Protein AF-A0A1X0RMS8-F1 (afdb_monomer_lite)

Secondary structure (DSSP, 8-state):
--HHHHHHHHHHHHHTT-HHHHHHHHHHHHHT--TT--SHHHHHHHHHHHHHHHHHHHHHHHTT-HHHHTTSTT-TT--SHHHHHHHHHHHHHHHHTSGGGS-HHHHHHHHHHHHHTT-HHHHHHHHHHHHHH--HHHHHHHHHHTT-TT-HHHHHHHHHHHHIIIIIIHHTT-HHHHHHHHHH-HHHHHHHHHHT--

Sequence (198 aa):
MSTEELYNKALRSFLLKKHITAINNCNKAIATLSSNYQNANAETLRMNIWTLYLNILAILLKDSKFDSLIKLPGFEKVGSLQDACFCIWDKVKEGYGGIHSVDPGLVFTMISMDVNLQQYTCAKVVAEEWFYSLSDAILDHISQQIENDDDHISYAYNKIVELYIIRILSGLYDFETAESFLEYNSILTGAKLEVKRV

Radius of gyration: 18.13 Å; chains: 1; bounding box: 55×42×41 Å

Foldseek 3Di:
DALVVLQVQLVVCVVVVVLVSNLVSLVVSLVRLDPPPPDPVSVVSLLSSLLSNLVSCLVDLVVDPVVVVCVDPQNVPPDDPLSVLVSSLVVQQVSQVHLLRRFLVSLLSSLVSCLSSLVLVSSLVSLVRNVVSDDPVLLVVLLVCCVPCVDRSVVSNVSSLCCCQVRRCVSVVVVVVSVVCCVPSPSNVVVVVVVVPD

pLDDT: mean 85.75, std 13.89, range [33.94, 97.81]

Organism: Rhizopus microsporus (NCBI:txid58291)

Structure (mmCIF, N/CA/C/O backbone):
data_AF-A0A1X0RMS8-F1
#
_entry.id   AF-A0A1X0RMS8-F1
#
loop_
_atom_site.group_PDB
_atom_site.id
_atom_site.type_symbol
_atom_site.label_atom_id
_atom_site.label_alt_id
_atom_site.label_comp_id
_atom_site.label_asym_id
_atom_site.label_entity_id
_atom_site.label_seq_id
_atom_site.pdbx_PDB_ins_code
_atom_site.Cartn_x
_atom_site.Cartn_y
_atom_site.Cartn_z
_atom_site.occupancy
_atom_site.B_iso_or_equiv
_atom_site.auth_seq_id
_atom_site.auth_comp_id
_atom_site.auth_asym_id
_atom_site.auth_atom_id
_atom_site.pdbx_PDB_model_num
ATOM 1 N N . MET A 1 1 ? -16.890 21.323 4.560 1.00 66.56 1 MET A N 1
ATOM 2 C CA . MET A 1 1 ? -15.599 21.084 5.235 1.00 66.56 1 MET A CA 1
ATOM 3 C C . MET A 1 1 ? -14.651 20.610 4.158 1.00 66.56 1 MET A C 1
ATOM 5 O O . MET A 1 1 ? -15.035 19.700 3.430 1.00 66.56 1 MET A O 1
ATOM 9 N N . SER A 1 2 ? -13.526 21.290 3.972 1.00 87.44 2 SER A N 1
ATOM 10 C CA . SER A 1 2 ? -12.591 20.981 2.886 1.00 87.44 2 SER A CA 1
ATOM 11 C C . SER A 1 2 ? -11.809 19.693 3.170 1.00 87.44 2 SER A C 1
ATOM 13 O O . SER A 1 2 ? -11.693 19.259 4.321 1.00 87.44 2 SER A O 1
ATOM 15 N N . THR A 1 3 ? -11.255 19.082 2.122 1.00 88.19 3 THR A N 1
ATOM 16 C CA . THR A 1 3 ? -10.380 17.903 2.227 1.00 88.19 3 THR A CA 1
ATOM 17 C C . THR A 1 3 ? -9.183 18.171 3.147 1.00 88.19 3 THR A C 1
ATOM 19 O O . THR A 1 3 ? -8.835 17.341 3.984 1.00 88.19 3 THR A O 1
ATOM 22 N N . GLU A 1 4 ? -8.605 19.370 3.062 1.00 90.56 4 GLU A N 1
ATOM 23 C CA . GLU A 1 4 ? -7.476 19.802 3.890 1.00 90.56 4 GLU A CA 1
ATOM 24 C C . GLU A 1 4 ? -7.861 19.983 5.369 1.00 90.56 4 GLU A C 1
ATOM 26 O O . GLU A 1 4 ? -7.139 19.548 6.266 1.00 90.56 4 GLU A O 1
ATOM 31 N N . GLU A 1 5 ? -9.038 20.550 5.659 1.00 92.44 5 GLU A N 1
ATOM 32 C CA . GLU A 1 5 ? -9.557 20.643 7.031 1.00 92.44 5 GLU A CA 1
ATOM 33 C C . GLU A 1 5 ? -9.760 19.256 7.656 1.00 92.44 5 GLU A C 1
ATOM 35 O O . GLU A 1 5 ? -9.480 19.051 8.842 1.00 92.44 5 GLU A O 1
ATOM 40 N N . LEU A 1 6 ? -10.258 18.298 6.868 1.00 93.38 6 LEU A N 1
ATOM 41 C CA . LEU A 1 6 ? -10.451 16.914 7.297 1.00 93.38 6 LEU A CA 1
ATOM 42 C C . LEU A 1 6 ? -9.114 16.216 7.563 1.00 93.38 6 LEU A C 1
ATOM 44 O O . LEU A 1 6 ? -8.969 15.581 8.611 1.00 93.38 6 LEU A O 1
ATOM 48 N N . TYR A 1 7 ? -8.132 16.394 6.677 1.00 95.06 7 TYR A N 1
ATOM 49 C CA . TYR A 1 7 ? -6.770 15.896 6.863 1.00 95.06 7 TYR A CA 1
ATOM 50 C C . TYR A 1 7 ? -6.129 16.455 8.141 1.00 95.06 7 TYR A C 1
ATOM 52 O O . TYR A 1 7 ? -5.689 15.691 8.999 1.00 95.06 7 TYR A O 1
ATOM 60 N N . ASN A 1 8 ? -6.173 17.772 8.350 1.00 95.25 8 ASN A N 1
ATOM 61 C CA . ASN A 1 8 ? -5.606 18.405 9.544 1.00 95.25 8 ASN A CA 1
ATOM 62 C C . ASN A 1 8 ? -6.281 17.920 10.841 1.00 95.25 8 ASN A C 1
ATOM 64 O O . ASN A 1 8 ? -5.620 17.702 11.863 1.00 95.25 8 ASN A O 1
ATOM 68 N N . LYS A 1 9 ? -7.600 17.678 10.814 1.00 95.38 9 LYS A N 1
ATOM 69 C CA . LYS A 1 9 ? -8.323 17.054 11.937 1.00 95.38 9 LYS A CA 1
ATOM 70 C C . LYS A 1 9 ? -7.901 15.606 12.169 1.00 95.38 9 LYS A C 1
ATOM 72 O O . LYS A 1 9 ? -7.797 15.192 13.331 1.00 95.38 9 LYS A O 1
ATOM 77 N N . ALA A 1 10 ? -7.677 14.837 11.105 1.00 95.50 10 ALA A N 1
ATOM 78 C CA . ALA A 1 10 ? -7.179 13.471 11.194 1.00 95.50 10 ALA A CA 1
ATOM 79 C C . ALA A 1 10 ? -5.781 13.439 11.820 1.00 95.50 10 ALA A C 1
ATOM 81 O O . ALA A 1 10 ? -5.591 12.757 12.826 1.00 95.50 10 ALA A O 1
ATOM 82 N N . LEU A 1 11 ? -4.860 14.261 11.312 1.00 96.19 11 LEU A N 1
ATOM 83 C CA . LEU A 1 11 ? -3.490 14.380 11.806 1.00 96.19 11 LEU A CA 1
ATOM 84 C C . LEU A 1 11 ? -3.454 14.786 13.282 1.00 96.19 11 LEU A C 1
ATOM 86 O O . LEU A 1 11 ? -2.817 14.126 14.100 1.00 96.19 11 LEU A O 1
ATOM 90 N N . ARG A 1 12 ? -4.214 15.816 13.672 1.00 96.81 12 ARG A N 1
ATOM 91 C CA . ARG A 1 12 ? -4.310 16.221 15.082 1.00 96.81 12 ARG A CA 1
ATOM 92 C C . ARG A 1 12 ? -4.852 15.098 15.967 1.00 96.81 12 ARG A C 1
ATOM 94 O O . ARG A 1 12 ? -4.362 14.897 17.074 1.00 96.81 12 ARG A O 1
ATOM 101 N N . SER A 1 13 ? -5.867 14.371 15.502 1.00 95.31 13 SER A N 1
ATOM 102 C CA . SER A 1 13 ? -6.432 13.242 16.252 1.00 95.31 13 SER A CA 1
ATOM 103 C C . SER A 1 13 ? -5.424 12.101 16.392 1.00 95.31 13 SER A C 1
ATOM 105 O O . SER A 1 13 ? -5.335 11.501 17.462 1.00 95.31 13 SER A O 1
ATOM 107 N N . PHE A 1 14 ? -4.642 11.842 15.343 1.00 94.81 14 PHE A N 1
ATOM 108 C CA . PHE A 1 14 ? -3.575 10.849 15.333 1.00 94.81 14 PHE A CA 1
ATOM 109 C C . PHE A 1 14 ? -2.480 11.177 16.352 1.00 94.81 14 PHE A C 1
ATOM 111 O O . PHE A 1 14 ? -2.172 10.343 17.200 1.00 94.81 14 PHE A O 1
ATOM 118 N N . LEU A 1 15 ? -1.980 12.418 16.352 1.00 94.81 15 LEU A N 1
ATOM 119 C CA . LEU A 1 15 ? -0.972 12.891 17.311 1.00 94.81 15 LEU A CA 1
ATOM 120 C C . LEU A 1 15 ? -1.459 12.818 18.769 1.00 94.81 15 LEU A C 1
ATOM 122 O O . LEU A 1 15 ? -0.673 12.594 19.685 1.00 94.81 15 LEU A O 1
ATOM 126 N N . LEU A 1 16 ? -2.770 12.951 18.990 1.00 95.31 16 LEU A N 1
ATOM 127 C CA . LEU A 1 16 ? -3.411 12.789 20.299 1.00 95.31 16 LEU A CA 1
ATOM 128 C C . LEU A 1 16 ? -3.754 11.326 20.645 1.00 95.31 16 LEU A C 1
ATOM 130 O O . LEU A 1 16 ? -4.497 11.096 21.599 1.00 95.31 16 LEU A O 1
ATOM 134 N N . LYS A 1 17 ? -3.266 10.343 19.873 1.00 90.88 17 LYS A N 1
ATOM 135 C CA . LYS A 1 17 ? -3.543 8.900 20.030 1.00 90.88 17 LYS A CA 1
ATOM 136 C C . LYS A 1 17 ? -5.032 8.527 19.957 1.00 90.88 17 LYS A C 1
ATOM 138 O O . LYS A 1 17 ? -5.461 7.479 20.434 1.00 90.88 17 LYS A O 1
ATOM 143 N N . LYS A 1 18 ? -5.858 9.372 19.331 1.00 90.81 18 LYS A N 1
ATOM 144 C CA . LYS A 1 18 ? -7.289 9.119 19.095 1.00 90.81 18 LYS A CA 1
ATOM 145 C C . LYS A 1 18 ? -7.478 8.418 17.748 1.00 90.81 18 LYS A C 1
ATOM 147 O O . LYS A 1 18 ? -8.092 8.972 16.837 1.00 90.81 18 LYS A O 1
ATOM 152 N N . HIS A 1 19 ? -6.937 7.206 17.617 1.00 90.12 19 HIS A N 1
ATOM 153 C CA . HIS A 1 19 ? -6.810 6.488 16.338 1.00 90.12 19 HIS A CA 1
ATOM 154 C C . HIS A 1 19 ? -8.151 6.243 15.621 1.00 90.12 19 HIS A C 1
ATOM 156 O O . HIS A 1 19 ? -8.249 6.485 14.421 1.00 90.12 19 HIS A O 1
ATOM 162 N N . ILE A 1 20 ? -9.222 5.893 16.347 1.00 88.44 20 ILE A N 1
ATOM 163 C CA . ILE A 1 20 ? -10.568 5.725 15.760 1.00 88.44 20 ILE A CA 1
ATOM 164 C C . ILE A 1 20 ? -11.133 7.054 15.225 1.00 88.44 20 ILE A C 1
ATOM 166 O O . ILE A 1 20 ? -11.756 7.110 14.166 1.00 88.44 20 ILE A O 1
ATOM 170 N N . THR A 1 21 ? -10.905 8.169 15.922 1.00 90.56 21 THR A N 1
ATOM 171 C CA . THR A 1 21 ? -11.302 9.493 15.416 1.00 90.56 21 THR A CA 1
ATOM 172 C C . THR A 1 21 ? -10.465 9.886 14.199 1.00 90.56 21 THR A C 1
ATOM 174 O O . THR A 1 21 ? -10.996 10.450 13.242 1.00 90.56 21 THR A O 1
ATOM 177 N N . ALA A 1 22 ? -9.167 9.577 14.222 1.00 93.25 22 ALA A N 1
ATOM 178 C CA . ALA A 1 22 ? -8.241 9.879 13.140 1.00 93.25 22 ALA A CA 1
ATOM 179 C C . ALA A 1 22 ? -8.611 9.138 11.848 1.00 93.25 22 ALA A C 1
ATOM 181 O O . ALA A 1 22 ? -8.748 9.783 10.808 1.00 93.25 22 ALA A O 1
ATOM 182 N N . ILE A 1 23 ? -8.873 7.826 11.920 1.00 91.25 23 ILE A N 1
ATOM 183 C CA . ILE A 1 23 ? -9.239 7.023 10.744 1.00 91.25 23 ILE A CA 1
ATOM 184 C C . ILE A 1 23 ? -10.581 7.464 10.148 1.00 91.25 23 ILE A C 1
ATOM 186 O O . ILE A 1 23 ? -10.715 7.575 8.934 1.00 91.25 23 ILE A O 1
ATOM 190 N N . ASN A 1 24 ? -11.556 7.828 10.987 1.00 90.94 24 ASN A N 1
ATOM 191 C CA . ASN A 1 24 ? -12.843 8.344 10.518 1.00 90.94 24 ASN A CA 1
ATOM 192 C C . ASN A 1 24 ? -12.705 9.684 9.781 1.00 90.94 24 ASN A C 1
ATOM 194 O O . ASN A 1 24 ? -13.411 9.922 8.803 1.00 90.94 24 ASN A O 1
ATOM 198 N N . ASN A 1 25 ? -11.804 10.563 10.227 1.00 93.50 25 ASN A N 1
ATOM 199 C CA . ASN A 1 25 ? -11.513 11.803 9.508 1.00 93.50 25 ASN A CA 1
ATOM 200 C C . ASN A 1 25 ? -10.725 11.542 8.213 1.00 93.50 25 ASN A C 1
ATOM 202 O O . ASN A 1 25 ? -11.010 12.209 7.224 1.00 93.50 25 ASN A O 1
ATOM 206 N N . CYS A 1 26 ? -9.827 10.546 8.183 1.00 93.75 26 CYS A N 1
ATOM 207 C CA . CYS A 1 26 ? -9.168 10.108 6.945 1.00 93.75 26 CYS A CA 1
ATOM 208 C C . CYS A 1 26 ? -10.190 9.590 5.930 1.00 93.75 26 CYS A C 1
ATOM 210 O O . CYS A 1 26 ? -10.218 10.076 4.811 1.00 93.75 26 CYS A O 1
ATOM 212 N N . ASN A 1 27 ? -11.094 8.689 6.327 1.00 91.56 27 ASN A N 1
ATOM 213 C CA . ASN A 1 27 ? -12.149 8.173 5.446 1.00 91.56 27 ASN A CA 1
ATOM 214 C C . ASN A 1 27 ? -13.026 9.294 4.868 1.00 91.56 27 ASN A C 1
ATOM 216 O O . ASN A 1 27 ? -13.371 9.265 3.690 1.00 91.56 27 ASN A O 1
ATOM 220 N N . LYS A 1 28 ? -13.357 10.310 5.676 1.00 92.00 28 LYS A N 1
ATOM 221 C CA . LYS A 1 28 ? -14.072 11.500 5.192 1.00 92.00 28 LYS A CA 1
ATOM 222 C C . LYS A 1 28 ? -13.232 12.303 4.201 1.00 92.00 28 LYS A C 1
ATOM 224 O O . LYS A 1 28 ? -13.773 12.719 3.186 1.00 92.00 28 LYS A O 1
ATOM 229 N N . ALA A 1 29 ? -11.945 12.512 4.488 1.00 91.88 29 ALA A N 1
ATOM 230 C CA . ALA A 1 29 ? -11.030 13.214 3.590 1.00 91.88 29 ALA A CA 1
ATOM 231 C C . ALA A 1 29 ? -10.907 12.481 2.245 1.00 91.88 29 ALA A C 1
ATOM 233 O O . ALA A 1 29 ? -11.037 13.112 1.200 1.00 91.88 29 ALA A O 1
ATOM 234 N N . ILE A 1 30 ? -10.759 11.151 2.282 1.00 91.44 30 ILE A N 1
ATOM 235 C CA . ILE A 1 30 ? -10.708 10.279 1.104 1.00 91.44 30 ILE A CA 1
ATOM 236 C C . ILE A 1 30 ? -11.999 10.398 0.291 1.00 91.44 30 ILE A C 1
ATOM 238 O O . ILE A 1 30 ? -11.940 10.603 -0.913 1.00 91.44 30 ILE A O 1
ATOM 242 N N . ALA A 1 31 ? -13.168 10.348 0.935 1.00 89.06 31 ALA A N 1
ATOM 243 C CA . ALA A 1 31 ? -14.452 10.488 0.244 1.00 89.06 31 ALA A CA 1
ATOM 244 C C . ALA A 1 31 ? -14.651 11.872 -0.404 1.00 89.06 31 ALA A C 1
ATOM 246 O O . ALA A 1 31 ? -15.406 12.001 -1.363 1.00 89.06 31 ALA A O 1
ATOM 247 N N . THR A 1 32 ? -13.992 12.912 0.116 1.00 88.38 32 THR A N 1
ATOM 248 C CA . THR A 1 32 ? -13.994 14.259 -0.477 1.00 88.38 32 THR A CA 1
ATOM 249 C C . THR A 1 32 ? -12.913 14.466 -1.533 1.00 88.38 32 THR A C 1
ATOM 251 O O . THR A 1 32 ? -12.845 15.554 -2.108 1.00 88.38 32 THR A O 1
ATOM 254 N N . LEU A 1 33 ? -12.059 13.469 -1.795 1.00 85.62 33 LEU A N 1
ATOM 255 C CA . LEU A 1 33 ? -11.080 13.585 -2.862 1.00 85.62 33 LEU A CA 1
ATOM 256 C C . LEU A 1 33 ? -11.814 13.610 -4.213 1.00 85.62 33 LEU A C 1
ATOM 258 O O . LEU A 1 33 ? -12.437 12.630 -4.607 1.00 85.62 33 LEU A O 1
ATOM 262 N N . SER A 1 34 ? -11.766 14.734 -4.931 1.00 66.00 34 SER A N 1
ATOM 263 C CA . SER A 1 34 ? -12.306 14.810 -6.290 1.00 66.00 34 SER A CA 1
ATOM 264 C C . SER A 1 34 ? -11.436 14.028 -7.276 1.00 66.00 34 SER A C 1
ATOM 266 O O . SER A 1 34 ? -10.215 14.104 -7.209 1.00 66.00 34 SER A O 1
ATOM 268 N N . SER A 1 35 ? -12.039 13.389 -8.275 1.00 57.62 35 SER A N 1
ATOM 269 C CA . SER A 1 35 ? -11.325 12.717 -9.373 1.00 57.62 35 SER A CA 1
ATOM 270 C C . SER A 1 35 ? -10.501 13.658 -10.277 1.00 57.62 35 SER A C 1
ATOM 272 O O . SER A 1 35 ? -9.752 13.183 -11.120 1.00 57.62 35 SER A O 1
ATOM 274 N N . ASN A 1 36 ? -10.611 14.983 -10.101 1.00 51.69 36 ASN A N 1
ATOM 275 C CA . ASN A 1 36 ? -9.981 16.014 -10.938 1.00 51.69 36 ASN A CA 1
ATOM 276 C C . ASN A 1 36 ? -8.794 16.725 -10.255 1.00 51.69 36 ASN A C 1
ATOM 278 O O . ASN A 1 36 ? -8.601 17.931 -10.430 1.00 51.69 36 ASN A O 1
ATOM 282 N N . TYR A 1 37 ? -7.985 16.018 -9.466 1.00 58.09 37 TYR A N 1
ATOM 283 C CA . TYR A 1 37 ? -6.777 16.606 -8.877 1.00 58.09 37 TYR A CA 1
ATOM 284 C C . TYR A 1 37 ? -5.608 16.617 -9.862 1.00 58.09 37 TYR A C 1
ATOM 286 O O . TYR A 1 37 ? -4.681 15.830 -9.776 1.00 58.09 37 TYR A O 1
ATOM 294 N N . GLN A 1 38 ? -5.638 17.560 -10.801 1.00 58.16 38 GLN A N 1
ATOM 295 C CA . GLN A 1 38 ? -4.527 17.792 -11.732 1.00 58.16 38 GLN A CA 1
ATOM 296 C C . GLN A 1 38 ? -3.450 18.744 -11.178 1.00 58.16 38 GLN A C 1
ATOM 298 O O . GLN A 1 38 ? -2.556 19.150 -11.914 1.00 58.16 38 GLN A O 1
ATOM 303 N N . ASN A 1 39 ? -3.528 19.146 -9.902 1.00 73.81 39 ASN A N 1
ATOM 304 C CA . ASN A 1 39 ? -2.533 20.034 -9.296 1.00 73.81 39 ASN A CA 1
ATOM 305 C C . ASN A 1 39 ? -1.600 19.255 -8.352 1.00 73.81 39 ASN A C 1
ATOM 307 O O . ASN A 1 39 ? -2.050 18.389 -7.602 1.00 73.81 39 ASN A O 1
ATOM 311 N N . ALA A 1 40 ? -0.305 19.589 -8.377 1.00 77.69 40 ALA A N 1
ATOM 312 C CA . ALA A 1 40 ? 0.724 18.899 -7.595 1.00 77.69 40 ALA A CA 1
ATOM 313 C C . ALA A 1 40 ? 0.435 18.911 -6.082 1.00 77.69 40 ALA A C 1
ATOM 315 O O . ALA A 1 40 ? 0.579 17.891 -5.415 1.00 77.69 40 ALA A O 1
ATOM 316 N N . ASN A 1 41 ? -0.059 20.033 -5.549 1.00 81.56 41 ASN A N 1
ATOM 317 C CA . ASN A 1 41 ? -0.383 20.167 -4.125 1.00 81.56 41 ASN A CA 1
ATOM 318 C C . ASN A 1 41 ? -1.487 19.198 -3.682 1.00 81.56 41 ASN A C 1
ATOM 320 O O . ASN A 1 41 ? -1.499 18.735 -2.543 1.00 81.56 41 ASN A O 1
ATOM 324 N N . ALA A 1 42 ? -2.428 18.894 -4.567 1.00 82.44 42 ALA A N 1
ATOM 325 C CA . ALA A 1 42 ? -3.541 18.018 -4.285 1.00 82.44 42 ALA A CA 1
ATOM 326 C C . ALA A 1 42 ? -3.153 16.546 -4.374 1.00 82.44 42 ALA A C 1
ATOM 328 O O . ALA A 1 42 ? -3.641 15.761 -3.565 1.00 82.44 42 ALA A O 1
ATOM 329 N N . GLU A 1 43 ? -2.245 16.187 -5.281 1.00 84.81 43 GLU A N 1
ATOM 330 C CA . GLU A 1 43 ? -1.625 14.860 -5.280 1.00 84.81 43 GLU A CA 1
ATOM 331 C C . GLU A 1 43 ? -0.773 14.653 -4.020 1.00 84.81 43 GLU A C 1
ATOM 333 O O . GLU A 1 43 ? -0.916 13.637 -3.342 1.00 84.81 43 GLU A O 1
ATOM 338 N N . THR A 1 44 ? -0.004 15.661 -3.589 1.00 88.44 44 THR A N 1
ATOM 339 C CA . THR A 1 44 ? 0.693 15.615 -2.291 1.00 88.44 44 THR A CA 1
ATOM 340 C C . THR A 1 44 ? -0.286 15.451 -1.124 1.00 88.44 44 THR A C 1
ATOM 342 O O . THR A 1 44 ? -0.059 14.640 -0.226 1.00 88.44 44 THR A O 1
ATOM 345 N N . LEU A 1 45 ? -1.402 16.188 -1.118 1.00 90.69 45 LEU A N 1
ATOM 346 C CA . LEU A 1 45 ? -2.425 16.060 -0.078 1.00 90.69 45 LEU A CA 1
ATOM 347 C C . LEU A 1 45 ? -3.080 14.671 -0.088 1.00 90.69 45 LEU A C 1
ATOM 349 O O . LEU A 1 45 ? -3.264 14.079 0.975 1.00 90.69 45 LEU A O 1
ATOM 353 N N . ARG A 1 46 ? -3.407 14.138 -1.268 1.00 91.12 46 ARG A N 1
ATOM 354 C CA . ARG A 1 46 ? -3.944 12.786 -1.450 1.00 91.12 46 ARG A CA 1
ATOM 355 C C . ARG A 1 46 ? -2.985 11.739 -0.894 1.00 91.12 46 ARG A C 1
ATOM 357 O O . ARG A 1 46 ? -3.413 10.924 -0.077 1.00 91.12 46 ARG A O 1
ATOM 364 N N . MET A 1 47 ? -1.708 11.810 -1.268 1.00 91.75 47 MET A N 1
ATOM 365 C CA . MET A 1 47 ? -0.664 10.919 -0.763 1.00 91.75 47 MET A CA 1
ATOM 366 C C . MET A 1 47 ? -0.574 11.000 0.764 1.00 91.75 47 MET A C 1
ATOM 368 O O . MET A 1 47 ? -0.649 9.979 1.439 1.00 91.75 47 MET A O 1
ATOM 372 N N . ASN A 1 48 ? -0.530 12.207 1.334 1.00 93.88 48 ASN A N 1
ATOM 373 C CA . ASN A 1 48 ? -0.476 12.400 2.785 1.00 93.88 48 ASN A CA 1
ATOM 374 C C . ASN A 1 48 ? -1.689 11.804 3.518 1.00 93.88 48 ASN A C 1
ATOM 376 O O . ASN A 1 48 ? -1.537 11.216 4.591 1.00 93.88 48 ASN A O 1
ATOM 380 N N . ILE A 1 49 ? -2.894 11.936 2.952 1.00 95.06 49 ILE A N 1
ATOM 381 C CA . ILE A 1 49 ? -4.117 11.348 3.514 1.00 95.06 49 ILE A CA 1
ATOM 382 C C . ILE A 1 49 ? -4.029 9.820 3.514 1.00 95.06 49 ILE A C 1
ATOM 384 O O . ILE A 1 49 ? -4.316 9.201 4.540 1.00 95.06 49 ILE A O 1
ATOM 388 N N . TRP A 1 50 ? -3.625 9.216 2.395 1.00 95.31 50 TRP A N 1
ATOM 389 C CA . TRP A 1 50 ? -3.511 7.763 2.273 1.00 95.31 50 TRP A CA 1
ATOM 390 C C . TRP A 1 50 ? -2.389 7.186 3.138 1.00 95.31 50 TRP A C 1
ATOM 392 O O . TRP A 1 50 ? -2.609 6.205 3.846 1.00 95.31 50 TRP A O 1
ATOM 402 N N . THR A 1 51 ? -1.227 7.833 3.187 1.00 95.62 51 THR A N 1
ATOM 403 C CA . THR A 1 51 ? -0.123 7.435 4.068 1.00 95.62 51 THR A CA 1
ATOM 404 C C . THR A 1 51 ? -0.532 7.510 5.539 1.00 95.62 51 THR A C 1
ATOM 406 O O . THR A 1 51 ? -0.273 6.584 6.310 1.00 95.62 51 THR A O 1
ATOM 409 N N . LEU A 1 52 ? -1.229 8.575 5.955 1.00 95.94 52 LEU A N 1
ATOM 410 C CA . LEU A 1 52 ? -1.757 8.677 7.317 1.00 95.94 52 LEU A CA 1
ATOM 411 C C . LEU A 1 52 ? -2.795 7.581 7.603 1.00 95.94 52 LEU A C 1
ATOM 413 O O . LEU A 1 52 ? -2.766 6.981 8.678 1.00 95.94 52 LEU A O 1
ATOM 417 N N . TYR A 1 53 ? -3.686 7.303 6.649 1.00 95.06 53 TYR A N 1
ATOM 418 C CA . TYR A 1 53 ? -4.682 6.237 6.740 1.00 95.06 53 TYR A CA 1
ATOM 419 C C . TYR A 1 53 ? -4.026 4.867 6.980 1.00 95.06 53 TYR A C 1
ATOM 421 O O . TYR A 1 53 ? -4.374 4.198 7.956 1.00 95.06 53 TYR A O 1
ATOM 429 N N . LEU A 1 54 ? -3.028 4.495 6.169 1.00 95.38 54 LEU A N 1
ATOM 430 C CA . LEU A 1 54 ? -2.287 3.237 6.314 1.00 95.38 54 LEU A CA 1
ATOM 431 C C . LEU A 1 54 ? -1.534 3.162 7.646 1.00 95.38 54 LEU A C 1
ATOM 433 O O . LEU A 1 54 ? -1.624 2.158 8.345 1.00 95.38 54 LEU A O 1
ATOM 437 N N . ASN A 1 55 ? -0.867 4.239 8.065 1.00 94.06 55 ASN A N 1
ATOM 438 C CA . ASN A 1 55 ? -0.158 4.271 9.348 1.00 94.06 55 ASN A CA 1
ATOM 439 C C . ASN A 1 55 ? -1.099 4.094 10.550 1.00 94.06 55 ASN A C 1
ATOM 441 O O . ASN A 1 55 ? -0.764 3.398 11.511 1.00 94.06 55 ASN A O 1
ATOM 445 N N . ILE A 1 56 ? -2.291 4.701 10.512 1.00 92.50 56 ILE A N 1
ATOM 446 C CA . ILE A 1 56 ? -3.298 4.511 11.564 1.00 92.50 56 ILE A CA 1
ATOM 447 C C . ILE A 1 56 ? -3.779 3.058 11.586 1.00 92.50 56 ILE A C 1
ATOM 449 O O . ILE A 1 56 ? -3.912 2.487 12.669 1.00 92.50 56 ILE A O 1
ATOM 453 N N . LEU A 1 57 ? -4.031 2.460 10.419 1.00 91.12 57 LEU A N 1
ATOM 454 C CA . LEU A 1 57 ? -4.445 1.062 10.326 1.00 91.12 57 LEU A CA 1
ATOM 455 C C . LEU A 1 57 ? -3.360 0.108 10.810 1.00 91.12 57 LEU A C 1
ATOM 457 O O . LEU A 1 57 ? -3.677 -0.780 11.591 1.00 91.12 57 LEU A O 1
ATOM 461 N N . ALA A 1 58 ? -2.096 0.336 10.448 1.00 91.62 58 ALA A N 1
ATOM 462 C CA . ALA A 1 58 ? -0.962 -0.442 10.936 1.00 91.62 58 ALA A CA 1
ATOM 463 C C . ALA A 1 58 ? -0.946 -0.513 12.472 1.00 91.62 58 ALA A C 1
ATOM 465 O O . ALA A 1 58 ? -0.764 -1.584 13.046 1.00 91.62 58 ALA A O 1
ATOM 466 N N . ILE A 1 59 ? -1.199 0.617 13.143 1.00 90.56 59 ILE A N 1
ATOM 467 C CA . ILE A 1 59 ? -1.284 0.689 14.609 1.00 90.56 59 ILE A CA 1
ATOM 468 C C . ILE A 1 59 ? -2.529 -0.039 15.130 1.00 90.56 59 ILE A C 1
ATOM 470 O O . ILE A 1 59 ? -2.425 -0.882 16.018 1.00 90.56 59 ILE A O 1
ATOM 474 N N . LEU A 1 60 ? -3.707 0.254 14.571 1.00 88.00 60 LEU A N 1
ATOM 475 C CA . LEU A 1 60 ? -4.974 -0.336 15.021 1.00 88.00 60 LEU A CA 1
ATOM 476 C C . LEU A 1 60 ? -5.010 -1.863 14.863 1.00 88.00 60 LEU A C 1
ATOM 478 O O . LEU A 1 60 ? -5.565 -2.556 15.718 1.00 88.00 60 LEU A O 1
ATOM 482 N N . LEU A 1 61 ? -4.435 -2.372 13.774 1.00 88.06 61 LEU A N 1
ATOM 483 C CA . LEU A 1 61 ? -4.366 -3.796 13.465 1.00 88.06 61 LEU A CA 1
ATOM 484 C C . LEU A 1 61 ? -3.336 -4.510 14.348 1.00 88.06 61 LEU A C 1
ATOM 486 O O . LEU A 1 61 ? -3.600 -5.622 14.799 1.00 88.06 61 LEU A O 1
ATOM 490 N N . LYS A 1 62 ? -2.205 -3.860 14.653 1.00 85.88 62 LYS A N 1
ATOM 491 C CA . LYS A 1 62 ? -1.139 -4.431 15.486 1.00 85.88 62 LYS A CA 1
ATOM 492 C C . LYS A 1 62 ? -1.498 -4.506 16.971 1.00 85.88 62 LYS A C 1
ATOM 494 O O . LYS A 1 62 ? -1.209 -5.511 17.610 1.00 85.88 62 LYS A O 1
ATOM 499 N N . ASP A 1 63 ? -2.148 -3.477 17.515 1.00 77.06 63 ASP A N 1
ATOM 500 C CA . ASP A 1 63 ? -2.451 -3.385 18.954 1.00 77.06 63 ASP A CA 1
ATOM 501 C C . ASP A 1 63 ? -3.688 -4.206 19.380 1.00 77.06 63 ASP A C 1
ATOM 503 O O . ASP A 1 63 ? -4.040 -4.255 20.558 1.00 77.06 63 ASP A O 1
ATOM 507 N N . SER A 1 64 ? -4.333 -4.914 18.447 1.00 56.91 64 SER A N 1
ATOM 508 C CA . SER A 1 64 ? -5.436 -5.857 18.682 1.00 56.91 64 SER A CA 1
ATOM 509 C C . SER A 1 64 ? -6.656 -5.277 19.421 1.00 56.91 64 SER A C 1
ATOM 511 O O . SER A 1 64 ? -6.906 -5.492 20.605 1.00 56.91 64 SER A O 1
ATOM 513 N N . LYS A 1 65 ? -7.522 -4.634 18.634 1.00 59.72 65 LYS A N 1
ATOM 514 C CA . LYS A 1 65 ? -8.982 -4.799 18.728 1.00 59.72 65 LYS A CA 1
ATOM 515 C C . LYS A 1 65 ? -9.522 -4.983 17.314 1.00 59.72 65 LYS A C 1
ATOM 517 O O . LYS A 1 65 ? -10.184 -4.085 16.793 1.00 59.72 65 LYS A O 1
ATOM 522 N N . PHE A 1 66 ? -9.224 -6.118 16.684 1.00 64.00 66 PHE A N 1
ATOM 523 C CA . PHE A 1 66 ? -9.798 -6.469 15.379 1.00 64.00 66 PHE A CA 1
ATOM 524 C C . PHE A 1 66 ? -11.334 -6.310 15.395 1.00 64.00 66 PHE A C 1
ATOM 526 O O . PHE A 1 66 ? -11.900 -5.677 14.512 1.00 64.00 66 PHE A O 1
ATOM 533 N N . ASP A 1 67 ? -11.987 -6.657 16.509 1.00 63.41 67 ASP A N 1
ATOM 534 C CA . ASP A 1 67 ? -13.422 -6.417 16.752 1.00 63.41 67 ASP A CA 1
ATOM 535 C C . ASP A 1 67 ? -13.871 -4.947 16.646 1.00 63.41 67 ASP A C 1
ATOM 537 O O . ASP A 1 67 ? -15.039 -4.652 16.384 1.00 63.41 67 ASP A O 1
ATOM 541 N N . SER A 1 68 ? -12.969 -3.993 16.891 1.00 63.88 68 SER A N 1
ATOM 542 C CA . SER A 1 68 ? -13.240 -2.562 16.711 1.00 63.88 68 SER A CA 1
ATOM 543 C C . SER A 1 68 ? -13.029 -2.091 15.270 1.00 63.88 68 SER A C 1
ATOM 545 O O . SER A 1 68 ? -13.641 -1.098 14.879 1.00 63.88 68 SER A O 1
ATOM 547 N N . LEU A 1 69 ? -12.227 -2.818 14.484 1.00 65.81 69 LEU A N 1
ATOM 548 C CA . LEU A 1 69 ? -12.000 -2.579 13.058 1.00 65.81 69 LEU A CA 1
ATOM 549 C C . LEU A 1 69 ? -13.163 -3.068 12.197 1.00 65.81 69 LEU A C 1
ATOM 551 O O . LEU A 1 69 ? -13.533 -2.348 11.283 1.00 65.81 69 LEU A O 1
ATOM 555 N N . ILE A 1 70 ? -13.813 -4.190 12.534 1.00 64.56 70 ILE A N 1
ATOM 556 C CA . ILE A 1 70 ? -15.021 -4.674 11.819 1.00 64.56 70 ILE A CA 1
ATOM 557 C C . ILE A 1 70 ? -16.149 -3.620 11.849 1.00 64.56 70 ILE A C 1
ATOM 559 O O . ILE A 1 70 ? -17.036 -3.594 11.001 1.00 64.56 70 ILE A O 1
ATOM 563 N N . LYS A 1 71 ? -16.113 -2.706 12.829 1.00 67.69 71 LYS A N 1
ATOM 564 C CA . LYS A 1 71 ? -17.065 -1.591 12.964 1.00 67.69 71 LYS A CA 1
ATOM 565 C C . LYS A 1 71 ? -16.703 -0.368 12.120 1.00 67.69 71 LYS A C 1
ATOM 567 O O . LYS A 1 71 ? -17.461 0.603 12.125 1.00 67.69 71 LYS A O 1
ATOM 572 N N . LEU A 1 72 ? -15.542 -0.360 11.466 1.00 70.12 72 LEU A N 1
ATOM 573 C CA . LEU A 1 72 ? -15.157 0.715 10.565 1.00 70.12 72 LEU A CA 1
ATOM 574 C C . LEU A 1 72 ? -15.828 0.520 9.199 1.00 70.12 72 LEU A C 1
ATOM 576 O O . LEU A 1 72 ? -15.879 -0.607 8.705 1.00 70.12 72 LEU A O 1
ATOM 580 N N . PRO A 1 73 ? -16.285 1.613 8.563 1.00 66.31 73 PRO A N 1
ATOM 581 C CA . PRO A 1 73 ? -16.866 1.550 7.229 1.00 66.31 73 PRO A CA 1
ATOM 582 C C . PRO A 1 73 ? -15.912 0.895 6.221 1.00 66.31 73 PRO A C 1
ATOM 584 O O . PRO A 1 73 ? -14.792 1.382 6.033 1.00 66.31 73 PRO A O 1
ATOM 587 N N . GLY A 1 74 ? -16.369 -0.170 5.563 1.00 69.25 74 GLY A N 1
ATOM 588 C CA . GLY A 1 74 ? -15.607 -0.940 4.576 1.00 69.25 74 GLY A CA 1
ATOM 589 C C . GLY A 1 74 ? -14.931 -2.208 5.109 1.00 69.25 74 GLY A C 1
ATOM 590 O O . GLY A 1 74 ? -14.353 -2.933 4.313 1.00 69.25 74 GLY A O 1
ATOM 591 N N . PHE A 1 75 ? -15.007 -2.500 6.413 1.00 75.81 75 PHE A N 1
ATOM 592 C CA . PHE A 1 75 ? -14.426 -3.708 7.024 1.00 75.81 75 PHE A CA 1
ATOM 593 C C . PHE A 1 75 ? -15.484 -4.689 7.555 1.00 75.81 75 PHE A C 1
ATOM 595 O O . PHE A 1 75 ? -15.163 -5.632 8.276 1.00 75.81 75 PHE A O 1
ATOM 602 N N . GLU A 1 76 ? -16.757 -4.504 7.203 1.00 71.69 76 GLU A N 1
ATOM 603 C CA . GLU A 1 76 ? -17.886 -5.208 7.824 1.00 71.69 76 GLU A CA 1
ATOM 604 C C . GLU A 1 76 ? -17.902 -6.721 7.541 1.00 71.69 76 GLU A C 1
ATOM 606 O O . GLU A 1 76 ? -18.554 -7.477 8.258 1.00 71.69 76 GLU A O 1
ATOM 611 N N . LYS A 1 77 ? -17.206 -7.167 6.488 1.00 71.06 77 LYS A N 1
ATOM 612 C CA . LYS A 1 77 ? -17.154 -8.572 6.039 1.00 71.06 77 LYS A CA 1
ATOM 613 C C . LYS A 1 77 ? -15.806 -9.251 6.282 1.00 71.06 77 LYS A C 1
ATOM 615 O O . LYS A 1 77 ? -15.589 -10.362 5.811 1.00 71.06 77 LYS A O 1
ATOM 620 N N . VAL A 1 78 ? -14.891 -8.578 6.968 1.00 81.94 78 VAL A N 1
ATOM 621 C CA . VAL A 1 78 ? -13.503 -9.017 7.095 1.00 81.94 78 VAL A CA 1
ATOM 622 C C . VAL A 1 78 ? -13.390 -10.046 8.223 1.00 81.94 78 VAL A C 1
ATOM 624 O O . VAL A 1 78 ? -13.663 -9.733 9.381 1.00 81.94 78 VAL A O 1
ATOM 627 N N . GLY A 1 79 ? -13.022 -11.287 7.881 1.00 80.94 79 GLY A N 1
ATOM 628 C CA . GLY A 1 79 ? -12.970 -12.417 8.818 1.00 80.94 79 GLY A CA 1
ATOM 629 C C . GLY A 1 79 ? -11.611 -12.621 9.490 1.00 80.94 79 GLY A C 1
ATOM 630 O O . GLY A 1 79 ? -11.535 -13.233 10.554 1.00 80.94 79 GLY A O 1
ATOM 631 N N . SER A 1 80 ? -10.544 -12.094 8.893 1.00 87.44 80 SER A N 1
ATOM 632 C CA . SER A 1 80 ? -9.172 -12.241 9.374 1.00 87.44 80 SER A CA 1
ATOM 633 C C . SER A 1 80 ? -8.334 -10.978 9.151 1.00 87.44 80 SER A C 1
ATOM 635 O O . SER A 1 80 ? -8.704 -10.081 8.394 1.00 87.44 80 SER A O 1
ATOM 637 N N . LEU A 1 81 ? -7.168 -10.909 9.800 1.00 88.31 81 LEU A N 1
ATOM 638 C CA . LEU A 1 81 ? -6.186 -9.845 9.559 1.00 88.31 81 LEU A CA 1
ATOM 639 C C . LEU A 1 81 ? -5.712 -9.833 8.097 1.00 88.31 81 LEU A C 1
ATOM 641 O O . LEU A 1 81 ? -5.529 -8.766 7.518 1.00 88.31 81 LEU A O 1
ATOM 645 N N . GLN A 1 82 ? -5.581 -11.014 7.494 1.00 90.81 82 GLN A N 1
ATOM 646 C CA . GLN A 1 82 ? -5.213 -11.168 6.094 1.00 90.81 82 GLN A CA 1
ATOM 647 C C . GLN A 1 82 ? -6.272 -10.550 5.168 1.00 90.81 82 GLN A C 1
ATOM 649 O O . GLN A 1 82 ? -5.941 -9.738 4.304 1.00 90.81 82 GLN A O 1
ATOM 654 N N . ASP A 1 83 ? -7.551 -10.855 5.410 1.00 89.50 83 ASP A N 1
ATOM 655 C CA . ASP A 1 83 ? -8.671 -10.262 4.667 1.00 89.50 83 ASP A CA 1
ATOM 656 C C . ASP A 1 83 ? -8.697 -8.735 4.820 1.00 89.50 83 ASP A C 1
ATOM 658 O O . ASP A 1 83 ? -9.070 -8.020 3.890 1.00 89.50 83 ASP A O 1
ATOM 662 N N . ALA A 1 84 ? -8.290 -8.218 5.988 1.00 90.31 84 ALA A N 1
ATOM 663 C CA . ALA A 1 84 ? -8.234 -6.782 6.238 1.00 90.31 84 ALA A CA 1
ATOM 664 C C . ALA A 1 84 ? -7.183 -6.123 5.347 1.00 90.31 84 ALA A C 1
ATOM 666 O O . ALA A 1 84 ? -7.478 -5.117 4.709 1.00 90.31 84 ALA A O 1
ATOM 667 N N . CYS A 1 85 ? -5.983 -6.704 5.278 1.00 92.94 85 CYS A N 1
ATOM 668 C CA . CYS A 1 85 ? -4.900 -6.236 4.417 1.00 92.94 85 CYS A CA 1
ATOM 669 C C . CYS A 1 85 ? -5.314 -6.231 2.937 1.00 92.94 85 CYS A C 1
ATOM 671 O O . CYS A 1 85 ? -5.129 -5.218 2.265 1.00 92.94 85 CYS A O 1
ATOM 673 N N . PHE A 1 86 ? -5.959 -7.296 2.447 1.00 93.44 86 PHE A N 1
ATOM 674 C CA . PHE A 1 86 ? -6.469 -7.324 1.071 1.00 93.44 86 PHE A CA 1
ATOM 675 C C . PHE A 1 86 ? -7.542 -6.263 0.821 1.00 93.44 86 PHE A C 1
ATOM 677 O O . PHE A 1 86 ? -7.461 -5.520 -0.153 1.00 93.44 86 PHE A O 1
ATOM 684 N N . CYS A 1 87 ? -8.498 -6.119 1.739 1.00 92.25 87 CYS A N 1
ATOM 685 C CA . CYS A 1 87 ? -9.535 -5.097 1.629 1.00 92.25 87 CYS A CA 1
ATOM 686 C C . CYS A 1 87 ? -8.949 -3.674 1.621 1.00 92.25 87 CYS A C 1
ATOM 688 O O . CYS A 1 87 ? -9.400 -2.815 0.861 1.00 92.25 87 CYS A O 1
ATOM 690 N N . ILE A 1 88 ? -7.911 -3.421 2.427 1.00 93.38 88 ILE A N 1
ATOM 691 C CA . ILE A 1 88 ? -7.179 -2.148 2.418 1.00 93.38 88 ILE A CA 1
ATOM 692 C C . ILE A 1 88 ? -6.514 -1.927 1.064 1.00 93.38 88 ILE A C 1
ATOM 694 O O . ILE A 1 88 ? -6.620 -0.827 0.521 1.00 93.38 88 ILE A O 1
ATOM 698 N N . TRP A 1 89 ? -5.859 -2.952 0.516 1.00 95.44 89 TRP A N 1
ATOM 699 C CA . TRP A 1 89 ? -5.199 -2.846 -0.779 1.00 95.44 89 TRP A CA 1
ATOM 700 C C . TRP A 1 89 ? -6.182 -2.514 -1.903 1.00 95.44 89 TRP A C 1
ATOM 702 O O . TRP A 1 89 ? -5.953 -1.578 -2.670 1.00 95.44 89 TRP A O 1
ATOM 712 N N . ASP A 1 90 ? -7.317 -3.209 -1.956 1.00 93.50 90 ASP A N 1
ATOM 713 C CA . ASP A 1 90 ? -8.368 -2.934 -2.936 1.00 93.50 90 ASP A CA 1
ATOM 714 C C . ASP A 1 90 ? -8.904 -1.507 -2.794 1.00 93.50 90 ASP A C 1
ATOM 716 O O . ASP A 1 90 ? -9.020 -0.785 -3.785 1.00 93.50 90 ASP A O 1
ATOM 720 N N . LYS A 1 91 ? -9.106 -1.040 -1.557 1.00 92.50 91 LYS A N 1
ATOM 721 C CA . LYS A 1 91 ? -9.524 0.339 -1.287 1.00 92.50 91 LYS A CA 1
ATOM 722 C C . LYS A 1 91 ? -8.502 1.370 -1.782 1.00 92.50 91 LYS A C 1
ATOM 724 O O . LYS A 1 91 ? -8.903 2.419 -2.287 1.00 92.50 91 LYS A O 1
ATOM 729 N N . VAL A 1 92 ? -7.200 1.107 -1.631 1.00 93.25 92 VAL A N 1
ATOM 730 C CA . VAL A 1 92 ? -6.133 1.983 -2.150 1.00 93.25 92 VAL A CA 1
ATOM 731 C C . VAL A 1 92 ? -6.173 2.017 -3.677 1.00 93.25 92 VAL A C 1
ATOM 733 O O . VAL A 1 92 ? -6.185 3.107 -4.251 1.00 93.25 92 VAL A O 1
ATOM 736 N N . LYS A 1 93 ? -6.257 0.852 -4.335 1.00 93.12 93 LYS A N 1
ATOM 737 C CA . LYS A 1 93 ? -6.349 0.750 -5.801 1.00 93.12 93 LYS A CA 1
ATOM 738 C C . LYS A 1 93 ? -7.564 1.506 -6.340 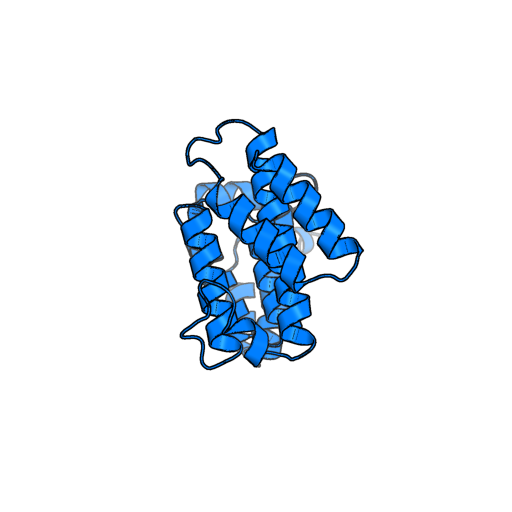1.00 93.12 93 LYS A C 1
ATOM 740 O O . LYS A 1 93 ? -7.418 2.340 -7.233 1.00 93.12 93 LYS A O 1
ATOM 745 N N . GLU A 1 94 ? -8.747 1.278 -5.772 1.00 90.69 94 GLU A N 1
ATOM 746 C CA . GLU A 1 94 ? -9.974 2.011 -6.115 1.00 90.69 94 GLU A CA 1
ATOM 747 C C . GLU A 1 94 ? -9.808 3.516 -5.887 1.00 90.69 94 GLU A C 1
ATOM 749 O O . GLU A 1 94 ? -10.161 4.332 -6.738 1.00 90.69 94 GLU A O 1
ATOM 754 N N . GLY A 1 95 ? -9.190 3.878 -4.762 1.00 88.56 95 GLY A N 1
ATOM 755 C CA . GLY A 1 95 ? -8.858 5.246 -4.398 1.00 88.56 95 GLY A CA 1
ATOM 756 C C . GLY A 1 95 ? -7.931 5.955 -5.378 1.00 88.56 95 GLY A C 1
ATOM 757 O O . GLY A 1 95 ? -7.930 7.185 -5.381 1.00 88.56 95 GLY A O 1
ATOM 758 N N . TYR A 1 96 ? -7.178 5.216 -6.199 1.00 89.19 96 TYR A N 1
ATOM 759 C CA . TYR A 1 96 ? -6.277 5.717 -7.242 1.00 89.19 96 TYR A CA 1
ATOM 760 C C . TYR A 1 96 ? -6.774 5.512 -8.678 1.00 89.19 96 TYR A C 1
ATOM 762 O O . TYR A 1 96 ? -6.174 6.048 -9.603 1.00 89.19 96 TYR A O 1
ATOM 770 N N . GLY A 1 97 ? -7.917 4.848 -8.870 1.00 87.56 97 GLY A N 1
ATOM 771 C CA . GLY A 1 97 ? -8.452 4.536 -10.199 1.00 87.56 97 GLY A CA 1
ATOM 772 C C . GLY A 1 97 ? -7.766 3.345 -10.876 1.00 87.56 97 GLY A C 1
ATOM 773 O O . GLY A 1 97 ? -7.892 3.177 -12.086 1.00 87.56 97 GLY A O 1
ATOM 774 N N . GLY A 1 98 ? -7.058 2.515 -10.107 1.00 89.62 98 GLY A N 1
ATOM 775 C CA . GLY A 1 98 ? -6.326 1.347 -10.586 1.00 89.62 98 GLY A CA 1
ATOM 776 C C . GLY A 1 98 ? -4.874 1.329 -10.116 1.00 89.62 98 GLY A C 1
ATOM 777 O O . GLY A 1 98 ? -4.318 2.345 -9.706 1.00 89.62 98 GLY A O 1
ATOM 778 N N . ILE A 1 99 ? -4.251 0.153 -10.196 1.00 91.31 99 ILE A N 1
ATOM 779 C CA . ILE A 1 99 ? -2.895 -0.080 -9.686 1.00 91.31 99 ILE A CA 1
ATOM 780 C C . ILE A 1 99 ? -1.821 0.763 -10.387 1.00 91.31 99 ILE A C 1
ATOM 782 O O . ILE A 1 99 ? -0.938 1.292 -9.722 1.00 91.31 99 ILE A O 1
ATOM 786 N N . HIS A 1 100 ? -1.950 0.979 -11.699 1.00 88.06 100 HIS A N 1
ATOM 787 C CA . HIS A 1 100 ? -0.997 1.761 -12.500 1.00 88.06 100 HIS A CA 1
ATOM 788 C C . HIS A 1 100 ? -0.906 3.237 -12.085 1.00 88.06 100 HIS A C 1
ATOM 790 O O . HIS A 1 100 ? 0.019 3.936 -12.488 1.00 88.06 100 HIS A O 1
ATOM 796 N N . SER A 1 101 ? -1.893 3.732 -11.335 1.00 88.06 101 SER A N 1
ATOM 797 C CA . SER A 1 101 ? -1.955 5.117 -10.871 1.00 88.06 101 SER A CA 1
ATOM 798 C C . SER A 1 101 ? -1.585 5.264 -9.398 1.00 88.06 101 SER A C 1
ATOM 800 O O . SER A 1 101 ? -1.523 6.390 -8.913 1.00 88.06 101 SER A O 1
ATOM 802 N N . VAL A 1 102 ? -1.355 4.161 -8.679 1.00 91.69 102 VAL A N 1
ATOM 803 C CA . VAL A 1 102 ? -0.948 4.208 -7.273 1.00 91.69 102 VAL A CA 1
ATOM 804 C C . VAL A 1 102 ? 0.489 4.713 -7.189 1.00 91.69 102 VAL A C 1
ATOM 806 O O . VAL A 1 102 ? 1.386 4.194 -7.852 1.00 91.69 102 VAL A O 1
ATOM 809 N N . ASP A 1 103 ? 0.705 5.713 -6.340 1.00 90.88 103 ASP A N 1
ATOM 810 C CA . ASP A 1 103 ? 2.036 6.249 -6.085 1.00 90.88 103 ASP A CA 1
ATOM 811 C C . ASP A 1 103 ? 2.983 5.162 -5.515 1.00 90.88 103 ASP A C 1
ATOM 813 O O . ASP A 1 103 ? 2.607 4.474 -4.557 1.00 90.88 103 ASP A O 1
ATOM 817 N N . PRO A 1 104 ? 4.215 5.002 -6.043 1.00 92.50 104 PRO A N 1
ATOM 818 C CA . PRO A 1 104 ? 5.168 3.994 -5.568 1.00 92.50 104 PRO A CA 1
ATOM 819 C C . PRO A 1 104 ? 5.498 4.087 -4.069 1.00 92.50 104 PRO A C 1
ATOM 821 O O . PRO A 1 104 ? 5.673 3.063 -3.405 1.00 92.50 104 PRO A O 1
ATOM 824 N N . GLY A 1 105 ? 5.536 5.295 -3.500 1.00 92.44 105 GLY A N 1
ATOM 825 C CA . GLY A 1 105 ? 5.749 5.503 -2.068 1.00 92.44 105 GLY A CA 1
ATOM 826 C C . GLY A 1 105 ? 4.577 4.987 -1.229 1.00 92.44 105 GLY A C 1
ATOM 827 O O . GLY A 1 105 ? 4.767 4.460 -0.125 1.00 92.44 105 GLY A O 1
ATOM 828 N N . LEU A 1 106 ? 3.357 5.053 -1.767 1.00 94.12 106 LEU A N 1
ATOM 829 C CA . LEU A 1 106 ? 2.184 4.466 -1.128 1.00 94.12 106 LEU A CA 1
ATOM 830 C C . LEU A 1 106 ? 2.187 2.934 -1.213 1.00 94.12 106 LEU A C 1
ATOM 832 O O . LEU A 1 106 ? 1.849 2.282 -0.225 1.00 94.12 106 LEU A O 1
ATOM 836 N N . VAL A 1 107 ? 2.635 2.359 -2.335 1.00 96.50 107 VAL A N 1
ATOM 837 C CA . VAL A 1 107 ? 2.852 0.904 -2.464 1.00 96.50 107 VAL A CA 1
ATOM 838 C C . VAL A 1 107 ? 3.865 0.423 -1.428 1.00 96.50 107 VAL A C 1
ATOM 840 O O . VAL A 1 107 ? 3.584 -0.506 -0.671 1.00 96.50 107 VAL A O 1
ATOM 843 N N . PHE A 1 108 ? 5.005 1.108 -1.311 1.00 95.69 108 PHE A N 1
ATOM 844 C CA . PHE A 1 108 ? 6.005 0.820 -0.284 1.00 95.69 108 PHE A CA 1
ATOM 845 C C . PHE A 1 108 ? 5.420 0.894 1.136 1.00 95.69 108 PHE A C 1
ATOM 847 O O . PHE A 1 108 ? 5.693 0.027 1.973 1.00 95.69 108 PHE A O 1
ATOM 854 N N . THR A 1 109 ? 4.585 1.899 1.413 1.00 95.81 109 THR A N 1
ATOM 855 C CA . THR A 1 109 ? 3.911 2.057 2.713 1.00 95.81 109 THR A CA 1
ATOM 856 C C . THR A 1 109 ? 2.942 0.903 2.990 1.00 95.81 109 THR A C 1
ATOM 858 O O . THR A 1 109 ? 2.925 0.381 4.106 1.00 95.81 109 THR A O 1
ATOM 861 N N . MET A 1 110 ? 2.176 0.464 1.985 1.00 96.88 110 MET A N 1
ATOM 862 C CA . MET A 1 110 ? 1.264 -0.680 2.090 1.00 96.88 110 MET A CA 1
ATOM 863 C C . MET A 1 110 ? 2.026 -1.977 2.387 1.00 96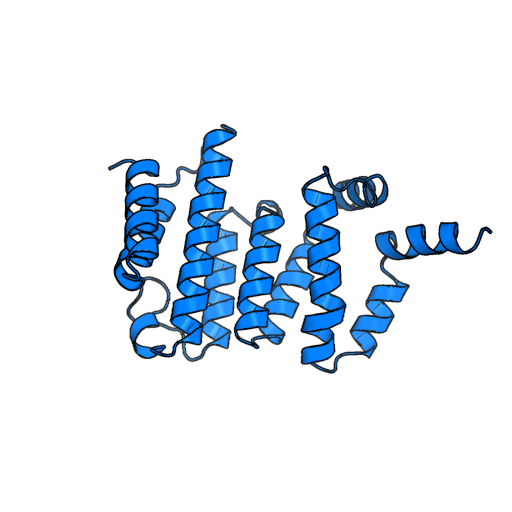.88 110 MET A C 1
ATOM 865 O O . MET A 1 110 ? 1.727 -2.665 3.361 1.00 96.88 110 MET A O 1
ATOM 869 N N . ILE A 1 111 ? 3.078 -2.262 1.617 1.00 97.56 111 ILE A N 1
ATOM 870 C CA . ILE A 1 111 ? 3.934 -3.437 1.825 1.00 97.56 111 ILE A CA 1
ATOM 871 C C . ILE A 1 111 ? 4.571 -3.402 3.219 1.00 97.56 111 ILE A C 1
ATOM 873 O O . ILE A 1 111 ? 4.593 -4.407 3.931 1.00 97.56 111 ILE A O 1
ATOM 877 N N . SER A 1 112 ? 5.062 -2.236 3.644 1.00 96.12 112 SER A N 1
ATOM 878 C CA . SER A 1 112 ? 5.650 -2.055 4.973 1.00 96.12 112 SER A CA 1
ATOM 879 C C . SER A 1 112 ? 4.641 -2.332 6.088 1.00 96.12 112 SER A C 1
ATOM 881 O O . SER A 1 112 ? 4.998 -2.944 7.097 1.00 96.12 112 SER A O 1
ATOM 883 N N . MET A 1 113 ? 3.383 -1.910 5.924 1.00 95.38 113 MET A N 1
ATOM 884 C CA . MET A 1 113 ? 2.305 -2.238 6.857 1.00 95.38 113 MET A CA 1
ATOM 885 C C . MET A 1 113 ? 2.091 -3.754 6.931 1.00 95.38 113 MET A C 1
ATOM 887 O O . MET A 1 113 ? 2.138 -4.306 8.030 1.00 95.38 113 MET A O 1
ATOM 891 N N . ASP A 1 114 ? 1.920 -4.429 5.795 1.00 96.44 114 ASP A N 1
ATOM 892 C CA . ASP A 1 114 ? 1.665 -5.873 5.753 1.00 96.44 114 ASP A CA 1
ATOM 893 C C . ASP A 1 114 ? 2.817 -6.678 6.369 1.00 96.44 114 ASP A C 1
ATOM 895 O O . ASP A 1 114 ? 2.591 -7.562 7.198 1.00 96.44 114 ASP A O 1
ATOM 899 N N . VAL A 1 115 ? 4.067 -6.317 6.059 1.00 95.94 115 VAL A N 1
ATOM 900 C CA . VAL A 1 115 ? 5.268 -6.917 6.665 1.00 95.94 115 VAL A CA 1
ATOM 901 C C . VAL A 1 115 ? 5.302 -6.695 8.180 1.00 95.94 115 VAL A C 1
ATOM 903 O O . VAL A 1 115 ? 5.650 -7.607 8.932 1.00 95.94 115 VAL A O 1
ATOM 906 N N . ASN A 1 116 ? 4.931 -5.504 8.657 1.00 93.81 116 ASN A N 1
ATOM 907 C CA . ASN A 1 116 ? 4.877 -5.198 10.091 1.00 93.81 116 ASN A CA 1
ATOM 908 C C . ASN A 1 116 ? 3.765 -5.957 10.827 1.00 93.81 116 ASN A C 1
ATOM 910 O O . ASN A 1 116 ? 3.898 -6.216 12.026 1.00 93.81 116 ASN A O 1
ATOM 914 N N . LEU A 1 117 ? 2.697 -6.312 10.115 1.00 93.00 117 LEU A N 1
ATOM 915 C CA . LEU A 1 117 ? 1.596 -7.155 10.582 1.00 93.00 117 LEU A CA 1
ATOM 916 C C . LEU A 1 117 ? 1.859 -8.656 10.362 1.00 93.00 117 LEU A C 1
ATOM 918 O O . LEU A 1 117 ? 0.983 -9.474 10.643 1.00 93.00 117 LEU A O 1
ATOM 922 N N . GLN A 1 118 ? 3.050 -9.019 9.867 1.00 94.56 118 GLN A N 1
ATOM 923 C CA . GLN A 1 118 ? 3.448 -10.389 9.515 1.00 94.56 118 GLN A CA 1
ATOM 924 C C . GLN A 1 118 ? 2.511 -11.056 8.490 1.00 94.56 118 GLN A C 1
ATOM 926 O O . GLN A 1 118 ? 2.434 -12.278 8.407 1.00 94.56 118 GLN A O 1
ATOM 931 N N . GLN A 1 119 ? 1.805 -10.260 7.684 1.00 95.62 119 GLN A N 1
ATOM 932 C CA . GLN A 1 119 ? 0.942 -10.734 6.603 1.00 95.62 119 GLN A CA 1
ATOM 933 C C . GLN A 1 119 ? 1.744 -10.840 5.302 1.00 95.62 119 GLN A C 1
ATOM 935 O O . GLN A 1 119 ? 1.476 -10.145 4.324 1.00 95.62 119 GLN A O 1
ATOM 940 N N . TYR A 1 120 ? 2.765 -11.704 5.292 1.00 97.44 120 TYR A N 1
ATOM 941 C CA . TYR A 1 120 ? 3.705 -11.810 4.169 1.00 97.44 120 TYR A CA 1
ATOM 942 C C . TYR A 1 120 ? 3.033 -12.217 2.853 1.00 97.44 120 TYR A C 1
ATOM 944 O O . TYR A 1 120 ? 3.432 -11.740 1.797 1.00 97.44 120 TYR A O 1
ATOM 952 N N . THR A 1 121 ? 1.974 -13.029 2.902 1.00 96.88 121 THR A N 1
ATOM 953 C CA . THR A 1 121 ? 1.185 -13.379 1.711 1.00 96.88 121 THR A CA 1
ATOM 954 C C . THR A 1 121 ? 0.527 -12.148 1.085 1.00 96.88 121 THR A C 1
ATOM 956 O O . THR A 1 121 ? 0.560 -12.001 -0.132 1.00 96.88 121 THR A O 1
ATOM 959 N N . CYS A 1 122 ? -0.025 -11.238 1.896 1.00 96.31 122 CYS A N 1
ATOM 960 C CA . CYS A 1 122 ? -0.593 -9.983 1.393 1.00 96.31 122 CYS A CA 1
ATOM 961 C C . CYS A 1 122 ? 0.499 -9.095 0.805 1.00 96.31 122 CYS A C 1
ATOM 963 O O . CYS A 1 122 ? 0.378 -8.645 -0.331 1.00 96.31 122 CYS A O 1
ATOM 965 N N . ALA A 1 123 ? 1.609 -8.947 1.532 1.00 97.69 123 ALA A N 1
ATOM 966 C CA . ALA A 1 123 ? 2.748 -8.160 1.082 1.00 97.69 123 ALA A CA 1
ATOM 967 C C . ALA A 1 123 ? 3.299 -8.663 -0.270 1.00 97.69 123 ALA A C 1
ATOM 969 O O . ALA A 1 123 ? 3.624 -7.851 -1.135 1.00 97.69 123 ALA A O 1
ATOM 970 N N . LYS A 1 124 ? 3.365 -9.993 -0.467 1.00 97.81 124 LYS A N 1
ATOM 971 C CA . LYS A 1 124 ? 3.761 -10.630 -1.735 1.00 97.81 124 LYS A CA 1
ATOM 972 C C . LYS A 1 124 ? 2.813 -10.238 -2.865 1.00 97.81 124 LYS A C 1
ATOM 974 O O . LYS A 1 124 ? 3.283 -9.741 -3.880 1.00 97.81 124 LYS A O 1
ATOM 979 N N . VAL A 1 125 ? 1.502 -10.383 -2.658 1.00 97.31 125 VAL A N 1
ATOM 980 C CA . VAL A 1 125 ? 0.487 -10.015 -3.660 1.00 97.31 125 VAL A CA 1
ATOM 981 C C . VAL A 1 125 ? 0.592 -8.539 -4.042 1.00 97.31 125 VAL A C 1
ATOM 983 O O . VAL A 1 125 ? 0.618 -8.227 -5.226 1.00 97.31 125 VAL A O 1
ATOM 986 N N . VAL A 1 126 ? 0.708 -7.629 -3.070 1.00 97.56 126 VAL A N 1
ATOM 987 C CA . VAL A 1 126 ? 0.837 -6.186 -3.348 1.00 97.56 126 VAL A CA 1
ATOM 988 C C . VAL A 1 126 ? 2.090 -5.892 -4.180 1.00 97.56 126 VAL A C 1
ATOM 990 O O . VAL A 1 126 ? 2.016 -5.144 -5.155 1.00 97.56 126 VAL A O 1
ATOM 993 N N . ALA A 1 127 ? 3.232 -6.488 -3.821 1.00 97.25 127 ALA A N 1
ATOM 994 C CA . ALA A 1 127 ? 4.487 -6.301 -4.543 1.00 97.25 127 ALA A CA 1
ATOM 995 C C . ALA A 1 127 ? 4.417 -6.851 -5.976 1.00 97.25 127 ALA A C 1
ATOM 997 O O . ALA A 1 127 ? 4.757 -6.141 -6.919 1.00 97.25 127 ALA A O 1
ATOM 998 N N . GLU A 1 128 ? 3.949 -8.089 -6.148 1.00 96.44 128 GLU A N 1
ATOM 999 C CA . GLU A 1 128 ? 3.857 -8.749 -7.455 1.00 96.44 128 GLU A CA 1
ATOM 1000 C C . GLU A 1 128 ? 2.833 -8.075 -8.373 1.00 96.44 128 GLU A C 1
ATOM 1002 O O . GLU A 1 128 ? 3.133 -7.850 -9.547 1.00 96.44 128 GLU A O 1
ATOM 1007 N N . GLU A 1 129 ? 1.662 -7.686 -7.851 1.00 96.19 129 GLU A N 1
ATOM 1008 C CA . GLU A 1 129 ? 0.691 -6.903 -8.620 1.00 96.19 129 GLU A CA 1
ATOM 1009 C C . GLU A 1 129 ? 1.317 -5.582 -9.088 1.00 96.19 129 GLU A C 1
ATOM 1011 O O . GLU A 1 129 ? 1.148 -5.198 -10.248 1.00 96.19 129 GLU A O 1
ATOM 1016 N N . TRP A 1 130 ? 2.066 -4.891 -8.219 1.00 96.12 130 TRP A N 1
ATOM 1017 C CA . TRP A 1 130 ? 2.708 -3.632 -8.590 1.00 96.12 130 TRP A CA 1
ATOM 1018 C C . TRP A 1 130 ? 3.803 -3.832 -9.635 1.00 96.12 130 TRP A C 1
ATOM 1020 O O . TRP A 1 130 ? 3.787 -3.125 -10.641 1.00 96.12 130 TRP A O 1
ATOM 1030 N N . PHE A 1 131 ? 4.690 -4.819 -9.470 1.00 94.31 131 PHE A N 1
ATOM 1031 C CA . PHE A 1 131 ? 5.709 -5.144 -10.473 1.00 94.31 131 PHE A CA 1
ATOM 1032 C C . PHE A 1 131 ? 5.086 -5.459 -11.835 1.00 94.31 131 PHE A C 1
ATOM 1034 O O . PHE A 1 131 ? 5.550 -4.944 -12.849 1.00 94.31 131 PHE A O 1
ATOM 1041 N N . TYR A 1 132 ? 3.998 -6.234 -11.860 1.00 93.88 132 TYR A N 1
ATOM 1042 C CA . TYR A 1 132 ? 3.269 -6.555 -13.089 1.00 93.88 132 TYR A CA 1
ATOM 1043 C C . TYR A 1 132 ? 2.588 -5.330 -13.724 1.00 93.88 132 TYR A C 1
ATOM 1045 O O . TYR A 1 132 ? 2.293 -5.315 -14.917 1.00 93.88 132 TYR A O 1
ATOM 1053 N N . SER A 1 133 ? 2.327 -4.287 -12.934 1.00 93.88 133 SER A N 1
ATOM 1054 C CA . SER A 1 133 ? 1.693 -3.055 -13.402 1.00 93.88 133 SER A CA 1
ATOM 1055 C C . SER A 1 133 ? 2.655 -2.064 -14.070 1.00 93.88 133 SER A C 1
ATOM 1057 O O . SER A 1 133 ? 2.188 -1.121 -14.718 1.00 93.88 133 SER A O 1
ATOM 1059 N N . LEU A 1 134 ? 3.971 -2.249 -13.917 1.00 92.38 134 LEU A N 1
ATOM 1060 C CA . LEU A 1 134 ? 4.981 -1.359 -14.488 1.00 92.38 134 LEU A CA 1
ATOM 1061 C C . LEU A 1 134 ? 5.112 -1.601 -15.994 1.00 92.38 134 LEU A C 1
ATOM 1063 O O . LEU A 1 134 ? 5.235 -2.735 -16.445 1.00 92.38 134 LEU A O 1
ATOM 1067 N N . SER A 1 135 ? 5.093 -0.526 -16.783 1.00 91.19 135 SER A N 1
ATOM 1068 C CA . SER A 1 135 ? 5.333 -0.615 -18.224 1.00 91.19 135 SER A CA 1
ATOM 1069 C C . SER A 1 135 ? 6.826 -0.718 -18.535 1.00 91.19 135 SER A C 1
ATOM 1071 O O . SER A 1 135 ? 7.655 -0.227 -17.767 1.00 91.19 135 SER A O 1
ATOM 1073 N N . ASP A 1 136 ? 7.171 -1.259 -19.706 1.00 88.38 136 ASP A N 1
ATOM 1074 C CA . ASP A 1 136 ? 8.564 -1.333 -20.173 1.00 88.38 136 ASP A CA 1
ATOM 1075 C C . ASP A 1 136 ? 9.252 0.040 -20.149 1.00 88.38 136 ASP A C 1
ATOM 1077 O O . ASP A 1 136 ? 10.386 0.158 -19.705 1.00 88.38 136 ASP A O 1
ATOM 1081 N N . ALA A 1 137 ? 8.533 1.111 -20.507 1.00 89.38 137 ALA A N 1
ATOM 1082 C CA . ALA A 1 137 ? 9.062 2.475 -20.458 1.00 89.38 137 ALA A CA 1
ATOM 1083 C C . ALA A 1 137 ? 9.438 2.930 -19.034 1.00 89.38 137 ALA A C 1
ATOM 1085 O O . ALA A 1 137 ? 10.401 3.674 -18.856 1.00 89.38 137 ALA A O 1
ATOM 1086 N N . ILE A 1 138 ? 8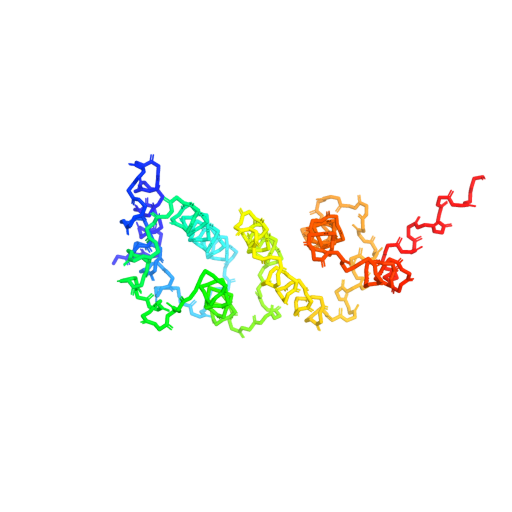.684 2.497 -18.019 1.00 88.81 138 ILE A N 1
ATOM 1087 C CA . ILE A 1 138 ? 9.003 2.773 -16.614 1.00 88.81 138 ILE A CA 1
ATOM 1088 C C . ILE A 1 138 ? 10.214 1.943 -16.178 1.00 88.81 138 ILE A C 1
ATOM 1090 O O . ILE A 1 138 ? 11.103 2.470 -15.516 1.00 88.81 138 ILE A O 1
ATOM 1094 N N . LEU A 1 139 ? 10.272 0.666 -16.561 1.00 89.06 139 LEU A N 1
ATOM 1095 C CA . LEU A 1 139 ? 11.400 -0.212 -16.242 1.00 89.06 139 LEU A CA 1
ATOM 1096 C C . LEU A 1 139 ? 12.704 0.276 -16.892 1.00 89.06 139 LEU A C 1
ATOM 1098 O O . LEU A 1 139 ? 13.753 0.270 -16.245 1.00 89.06 139 LEU A O 1
ATOM 1102 N N . ASP A 1 140 ? 12.634 0.768 -18.128 1.00 87.88 140 ASP A N 1
ATOM 1103 C CA . ASP A 1 140 ? 13.755 1.393 -18.831 1.00 87.88 140 ASP A CA 1
ATOM 1104 C C . ASP A 1 140 ? 14.219 2.670 -18.117 1.00 87.88 140 ASP A C 1
ATOM 1106 O O . ASP A 1 140 ? 15.422 2.868 -17.932 1.00 87.88 140 ASP A O 1
ATOM 1110 N N . HIS A 1 141 ? 13.285 3.518 -17.663 1.00 88.81 141 HIS A N 1
ATOM 1111 C CA . HIS A 1 141 ? 13.604 4.718 -16.875 1.00 88.81 141 HIS A CA 1
ATOM 1112 C C . HIS A 1 141 ? 14.298 4.364 -15.556 1.00 88.81 141 HIS A C 1
ATOM 1114 O O . HIS A 1 141 ? 15.361 4.908 -15.262 1.00 88.81 141 HIS A O 1
ATOM 1120 N N . ILE A 1 142 ? 13.749 3.406 -14.801 1.00 89.00 142 ILE A N 1
ATOM 1121 C CA . ILE A 1 142 ? 14.338 2.941 -13.536 1.00 89.00 142 ILE A CA 1
ATOM 1122 C C . ILE A 1 142 ? 15.746 2.387 -13.772 1.00 89.00 142 ILE A C 1
ATOM 1124 O O . ILE A 1 142 ? 16.668 2.695 -13.022 1.00 89.00 142 ILE A O 1
ATOM 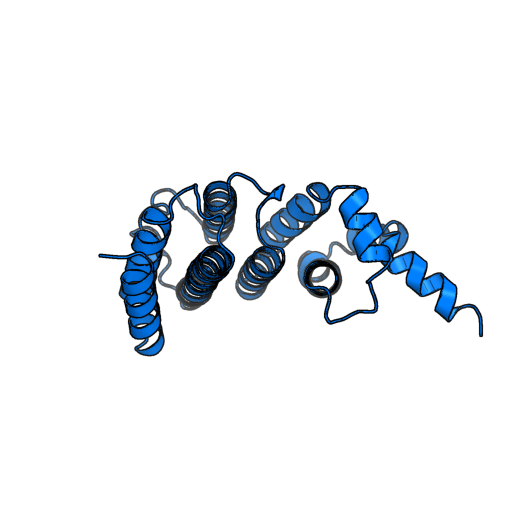1128 N N . SER A 1 143 ? 15.943 1.615 -14.843 1.00 85.94 143 SER A N 1
ATOM 1129 C CA . SER A 1 143 ? 17.256 1.060 -15.195 1.00 85.94 143 SER A CA 1
ATOM 1130 C C . SER A 1 143 ? 18.304 2.145 -15.459 1.00 85.94 143 SER A C 1
ATOM 1132 O O . SER A 1 143 ? 19.477 1.948 -15.162 1.00 85.94 143 SER A O 1
ATOM 1134 N N . GLN A 1 144 ? 17.894 3.298 -15.997 1.00 85.25 144 GLN A N 1
ATOM 1135 C CA . GLN A 1 144 ? 18.785 4.435 -16.261 1.00 85.25 144 GLN A CA 1
ATOM 1136 C C . GLN A 1 144 ? 19.049 5.306 -15.026 1.00 85.25 144 GLN A C 1
ATOM 1138 O O . GLN A 1 144 ? 20.031 6.045 -15.012 1.00 85.25 144 GLN A O 1
ATOM 1143 N N . GLN A 1 145 ? 18.174 5.259 -14.019 1.00 83.19 145 GLN A N 1
ATOM 1144 C CA . GLN A 1 145 ? 18.209 6.120 -12.831 1.00 83.19 145 GLN A CA 1
ATOM 1145 C C . GLN A 1 145 ? 18.463 5.339 -11.533 1.00 83.19 145 GLN A C 1
ATOM 1147 O O . GLN A 1 145 ? 18.289 5.883 -10.448 1.00 83.19 145 GLN A O 1
ATOM 1152 N N . ILE A 1 146 ? 18.899 4.077 -11.614 1.00 72.56 146 ILE A N 1
ATOM 1153 C CA . ILE A 1 146 ? 18.980 3.182 -10.450 1.00 72.56 146 ILE A CA 1
ATOM 1154 C C . ILE A 1 146 ? 19.909 3.689 -9.335 1.00 72.56 146 ILE A C 1
ATOM 1156 O O . ILE A 1 146 ? 19.685 3.373 -8.168 1.00 72.56 146 ILE A O 1
ATOM 1160 N N . GLU A 1 147 ? 20.928 4.477 -9.691 1.00 73.75 147 GLU A N 1
ATOM 1161 C CA . GLU A 1 147 ? 21.890 5.091 -8.762 1.00 73.75 147 GLU A CA 1
ATOM 1162 C C . GLU A 1 147 ? 21.490 6.509 -8.322 1.00 73.75 147 GLU A C 1
ATOM 1164 O O . GLU A 1 147 ? 22.166 7.121 -7.496 1.00 73.75 147 GLU A O 1
ATOM 1169 N N . ASN A 1 148 ? 20.411 7.055 -8.885 1.00 76.50 148 ASN A N 1
ATOM 1170 C CA . ASN A 1 148 ? 19.941 8.394 -8.584 1.00 76.50 148 ASN A CA 1
ATOM 1171 C C . ASN A 1 148 ? 18.864 8.350 -7.495 1.00 76.50 148 ASN A C 1
ATOM 1173 O O . ASN A 1 148 ? 17.677 8.188 -7.777 1.00 76.50 148 ASN A O 1
ATOM 1177 N N . ASP A 1 149 ? 19.285 8.551 -6.248 1.00 72.06 149 ASP A N 1
ATOM 1178 C CA . ASP A 1 149 ? 18.390 8.586 -5.086 1.00 72.06 149 ASP A CA 1
ATOM 1179 C C . ASP A 1 149 ? 17.361 9.737 -5.128 1.00 72.06 149 ASP A C 1
ATOM 1181 O O . ASP A 1 149 ? 16.380 9.700 -4.382 1.00 72.06 149 ASP A O 1
ATOM 1185 N N . ASP A 1 150 ? 17.538 10.737 -6.004 1.00 79.31 150 ASP A N 1
ATOM 1186 C CA . ASP A 1 150 ? 16.572 11.828 -6.183 1.00 79.31 150 ASP A CA 1
ATOM 1187 C C . ASP A 1 150 ? 15.382 11.425 -7.080 1.00 79.31 150 ASP A C 1
ATOM 1189 O O . ASP A 1 150 ? 14.342 12.094 -7.070 1.00 79.31 150 ASP A O 1
ATOM 1193 N N . ASP A 1 151 ? 15.490 10.333 -7.852 1.00 86.31 151 ASP A N 1
ATOM 1194 C CA . ASP A 1 151 ? 14.389 9.829 -8.677 1.00 86.31 151 ASP A CA 1
ATOM 1195 C C . ASP A 1 151 ? 13.412 8.990 -7.838 1.00 86.31 151 ASP A C 1
ATOM 1197 O O . ASP A 1 151 ? 13.685 7.860 -7.428 1.00 86.31 151 ASP A O 1
ATOM 1201 N N . HIS A 1 152 ? 12.227 9.555 -7.598 1.00 85.56 152 HIS A N 1
ATOM 1202 C CA . HIS A 1 152 ? 11.226 8.989 -6.692 1.00 85.56 152 HIS A CA 1
ATOM 1203 C C . HIS A 1 152 ? 10.812 7.550 -7.044 1.00 85.56 152 HIS A C 1
ATOM 1205 O O . HIS A 1 152 ? 10.641 6.718 -6.150 1.00 85.56 152 HIS A O 1
ATOM 1211 N N . ILE A 1 153 ? 10.644 7.242 -8.335 1.00 89.31 153 ILE A N 1
ATOM 1212 C CA . ILE A 1 153 ? 10.191 5.916 -8.769 1.00 89.31 153 ILE A CA 1
ATOM 1213 C C . ILE A 1 153 ? 11.309 4.874 -8.670 1.00 89.31 153 ILE A C 1
ATOM 1215 O O . ILE A 1 153 ? 11.047 3.762 -8.210 1.00 89.31 153 ILE A O 1
ATOM 1219 N N . SER A 1 154 ? 12.548 5.239 -9.004 1.00 88.38 154 SER A N 1
ATOM 1220 C CA . SER A 1 154 ? 13.717 4.360 -8.870 1.00 88.38 154 SER A CA 1
ATOM 1221 C C . SER A 1 154 ? 14.031 4.066 -7.406 1.00 88.38 154 SER A C 1
ATOM 1223 O O . SER A 1 154 ? 14.206 2.904 -7.031 1.00 88.38 154 SER A O 1
ATOM 1225 N N . TYR A 1 155 ? 13.993 5.092 -6.549 1.00 88.75 155 TYR A N 1
ATOM 1226 C CA . TYR A 1 155 ? 14.148 4.928 -5.105 1.00 88.75 155 TYR A CA 1
ATOM 1227 C C . TYR A 1 155 ? 13.089 3.978 -4.526 1.00 88.75 155 TYR A C 1
ATOM 1229 O O . TYR A 1 155 ? 13.417 3.021 -3.816 1.00 88.75 155 TYR A O 1
ATOM 1237 N N . ALA A 1 156 ? 11.812 4.202 -4.855 1.00 90.69 156 ALA A N 1
ATOM 1238 C CA . ALA A 1 156 ? 10.720 3.361 -4.375 1.00 90.69 156 ALA A CA 1
ATOM 1239 C C . ALA A 1 156 ? 10.836 1.917 -4.886 1.00 90.69 156 ALA A C 1
ATOM 1241 O O . ALA A 1 156 ? 10.661 0.982 -4.105 1.00 90.69 156 ALA A O 1
ATOM 1242 N N . TYR A 1 157 ? 11.190 1.724 -6.161 1.00 92.81 157 TYR A N 1
ATOM 1243 C CA . TYR A 1 157 ? 11.416 0.402 -6.741 1.00 92.81 157 TYR A CA 1
ATOM 1244 C C . TYR A 1 157 ? 12.502 -0.367 -5.987 1.00 92.81 157 TYR A C 1
ATOM 1246 O O . TYR A 1 157 ? 12.252 -1.484 -5.533 1.00 92.81 157 TYR A O 1
ATOM 1254 N N . ASN A 1 158 ? 13.667 0.250 -5.769 1.00 89.88 158 ASN A N 1
ATOM 1255 C CA . ASN A 1 158 ? 14.767 -0.363 -5.024 1.00 89.88 158 ASN A CA 1
ATOM 1256 C C . ASN A 1 158 ? 14.331 -0.776 -3.612 1.00 89.88 158 ASN A C 1
ATOM 1258 O O . ASN A 1 158 ? 14.623 -1.887 -3.165 1.00 89.88 158 ASN A O 1
ATOM 1262 N N . LYS A 1 159 ? 13.572 0.081 -2.921 1.00 92.12 159 LYS A N 1
ATOM 1263 C CA . LYS A 1 159 ? 13.065 -0.211 -1.574 1.00 92.12 159 LYS A CA 1
ATOM 1264 C C . LYS A 1 159 ? 12.026 -1.330 -1.550 1.00 92.12 159 LYS A C 1
ATOM 1266 O O . LYS A 1 159 ? 12.040 -2.154 -0.636 1.00 92.12 159 LYS A O 1
ATOM 1271 N N . ILE A 1 160 ? 11.144 -1.390 -2.544 1.00 95.38 160 ILE A N 1
ATOM 1272 C CA . ILE A 1 160 ? 10.145 -2.456 -2.667 1.00 95.38 160 ILE A CA 1
ATOM 1273 C C . ILE A 1 160 ? 10.822 -3.789 -2.999 1.00 95.38 160 ILE A C 1
ATOM 1275 O O . ILE A 1 160 ? 10.507 -4.791 -2.363 1.00 95.38 160 ILE A O 1
ATOM 1279 N N . VAL A 1 161 ? 11.795 -3.804 -3.913 1.00 94.38 161 VAL A N 1
ATOM 1280 C CA . VAL A 1 161 ? 12.625 -4.979 -4.222 1.00 94.38 161 VAL A CA 1
ATOM 1281 C C . VAL A 1 161 ? 13.364 -5.485 -2.981 1.00 94.38 161 VAL A C 1
ATOM 1283 O O . VAL A 1 161 ? 13.344 -6.684 -2.694 1.00 94.38 161 VAL A O 1
ATOM 1286 N N . GLU A 1 162 ? 13.988 -4.580 -2.223 1.00 92.31 162 GLU A N 1
ATOM 1287 C CA . GLU A 1 162 ? 14.696 -4.908 -0.983 1.00 92.31 162 GLU A CA 1
ATOM 1288 C C . GLU A 1 162 ? 13.750 -5.587 0.021 1.00 92.31 162 GLU A C 1
ATOM 1290 O O . GLU A 1 162 ? 14.055 -6.667 0.534 1.00 92.31 162 GLU A O 1
ATOM 1295 N N . LEU A 1 163 ? 12.565 -5.009 0.255 1.00 94.88 163 LEU A N 1
ATOM 1296 C CA . LEU A 1 163 ? 11.541 -5.618 1.108 1.00 94.88 163 LEU A CA 1
ATOM 1297 C C . LEU A 1 163 ? 11.064 -6.967 0.562 1.00 94.88 163 LEU A C 1
ATOM 1299 O O . LEU A 1 163 ? 10.926 -7.921 1.331 1.00 94.88 163 LEU A O 1
ATOM 1303 N N . TYR A 1 164 ? 10.833 -7.061 -0.745 1.00 97.06 164 TYR A N 1
ATOM 1304 C CA . TYR A 1 164 ? 10.326 -8.260 -1.397 1.00 97.06 164 TYR A CA 1
ATOM 1305 C C . TYR A 1 164 ? 11.236 -9.462 -1.155 1.00 97.06 164 TYR A C 1
ATOM 1307 O O . TYR A 1 164 ? 10.801 -10.483 -0.625 1.00 97.06 164 TYR A O 1
ATOM 1315 N N . ILE A 1 165 ? 12.528 -9.305 -1.425 1.00 94.25 165 ILE A N 1
ATOM 1316 C CA . ILE A 1 165 ? 13.503 -10.387 -1.287 1.00 94.25 165 ILE A CA 1
ATOM 1317 C C . ILE A 1 165 ? 13.819 -10.652 0.191 1.00 94.25 165 ILE A C 1
ATOM 1319 O O . ILE A 1 165 ? 13.755 -11.791 0.655 1.00 94.25 165 ILE A O 1
ATOM 1323 N N . ILE A 1 166 ? 14.163 -9.605 0.952 1.00 93.56 166 ILE A N 1
ATOM 1324 C CA . ILE A 1 166 ? 14.775 -9.760 2.282 1.00 93.56 166 ILE A CA 1
ATOM 1325 C C . ILE A 1 166 ? 13.735 -10.001 3.373 1.00 93.56 166 ILE A C 1
ATOM 1327 O O . ILE A 1 166 ? 14.059 -10.617 4.391 1.00 93.56 166 ILE A O 1
ATOM 1331 N N . ARG A 1 167 ? 12.501 -9.515 3.209 1.00 95.19 167 ARG A N 1
ATOM 1332 C CA . ARG A 1 167 ? 11.465 -9.568 4.254 1.00 95.19 167 ARG A CA 1
ATOM 1333 C C . ARG A 1 167 ? 10.281 -10.445 3.879 1.00 95.19 167 ARG A C 1
ATOM 1335 O O . ARG A 1 167 ? 9.781 -11.150 4.749 1.00 95.19 167 ARG A O 1
ATOM 1342 N N . ILE A 1 168 ? 9.807 -10.366 2.637 1.00 97.56 168 ILE A N 1
ATOM 1343 C CA . ILE A 1 168 ? 8.566 -11.030 2.218 1.00 97.56 168 ILE A CA 1
ATOM 1344 C C . ILE A 1 168 ? 8.838 -12.484 1.846 1.00 97.56 168 ILE A C 1
ATOM 1346 O O . ILE A 1 168 ? 8.322 -13.382 2.506 1.00 97.56 168 ILE A O 1
ATOM 1350 N N . LEU A 1 169 ? 9.677 -12.725 0.835 1.00 96.81 169 LEU A N 1
ATOM 1351 C CA . LEU A 1 169 ? 9.983 -14.079 0.370 1.00 96.81 169 LEU A CA 1
ATOM 1352 C C . LEU A 1 169 ? 10.697 -14.898 1.445 1.00 96.81 169 LEU A C 1
ATOM 1354 O O . LEU A 1 169 ? 10.332 -16.045 1.690 1.00 96.81 169 LEU A O 1
ATOM 1358 N N . SER A 1 170 ? 11.634 -14.285 2.171 1.00 93.69 170 SER A N 1
ATOM 1359 C CA . SER A 1 170 ? 12.270 -14.915 3.333 1.00 93.69 170 SER A CA 1
ATOM 1360 C C . SER A 1 170 ? 11.266 -15.260 4.443 1.00 93.69 170 SER A C 1
ATOM 1362 O O . SER A 1 170 ? 11.344 -16.343 5.017 1.00 93.69 170 SER A O 1
ATOM 1364 N N . GLY A 1 171 ? 10.295 -14.379 4.719 1.00 94.44 171 GLY A N 1
ATOM 1365 C CA . GLY A 1 171 ? 9.226 -14.607 5.695 1.00 94.44 171 GLY A CA 1
ATOM 1366 C C . GLY A 1 171 ? 8.261 -15.725 5.287 1.00 94.44 171 GLY A C 1
ATOM 1367 O O . GLY A 1 171 ? 7.672 -16.370 6.152 1.00 94.44 171 GLY A O 1
ATOM 1368 N N . LEU A 1 172 ? 8.138 -15.985 3.983 1.00 96.75 172 LEU A N 1
ATOM 1369 C CA . LEU A 1 172 ? 7.383 -17.102 3.410 1.00 96.75 172 LEU A CA 1
ATOM 1370 C C . LEU A 1 172 ? 8.224 -18.373 3.217 1.00 96.75 172 LEU A C 1
ATOM 1372 O O . LEU A 1 172 ? 7.671 -19.395 2.819 1.00 96.75 172 LEU A O 1
ATOM 1376 N N . TYR A 1 173 ? 9.532 -18.328 3.495 1.00 96.06 173 TYR A N 1
ATOM 1377 C CA . TYR A 1 173 ? 10.498 -19.381 3.150 1.00 96.06 173 TYR A CA 1
ATOM 1378 C C . TYR A 1 173 ? 10.528 -19.728 1.646 1.00 96.06 173 TYR A C 1
ATOM 1380 O O . TYR A 1 173 ? 10.902 -20.833 1.260 1.00 96.06 173 TYR A O 1
ATOM 1388 N N . ASP A 1 174 ? 10.159 -18.774 0.790 1.00 94.94 174 ASP A N 1
ATOM 1389 C CA . ASP A 1 174 ? 10.069 -18.915 -0.666 1.00 94.94 174 ASP A CA 1
ATOM 1390 C C . ASP A 1 174 ? 11.381 -18.467 -1.334 1.00 94.94 174 ASP A C 1
ATOM 1392 O O . ASP A 1 174 ? 11.464 -17.456 -2.038 1.00 94.94 174 ASP A O 1
ATOM 1396 N N . PHE A 1 175 ? 12.455 -19.196 -1.028 1.00 93.62 175 PHE A N 1
ATOM 1397 C CA . PHE A 1 175 ? 13.801 -18.871 -1.508 1.00 93.62 175 PHE A CA 1
ATOM 1398 C C . PHE A 1 175 ? 13.971 -19.129 -3.007 1.00 93.62 175 PHE A C 1
ATOM 1400 O O . PHE A 1 175 ? 14.714 -18.403 -3.660 1.00 93.62 175 PHE A O 1
ATOM 1407 N N . GLU A 1 176 ? 13.242 -20.096 -3.566 1.00 94.62 176 GLU A N 1
ATOM 1408 C CA . GLU A 1 176 ? 13.261 -20.391 -5.005 1.00 94.62 176 GLU A CA 1
ATOM 1409 C C . GLU A 1 176 ? 12.761 -19.193 -5.824 1.00 94.62 176 GLU A C 1
ATOM 1411 O O . GLU A 1 176 ? 13.391 -18.795 -6.810 1.00 94.62 176 GLU A O 1
ATOM 1416 N N . THR A 1 177 ? 11.672 -18.550 -5.381 1.00 92.94 177 THR A N 1
ATOM 1417 C CA . THR A 1 177 ? 11.187 -17.314 -6.010 1.00 92.94 177 THR A CA 1
ATOM 1418 C C . THR A 1 177 ? 12.186 -16.174 -5.826 1.00 92.94 177 THR A C 1
ATOM 1420 O O . THR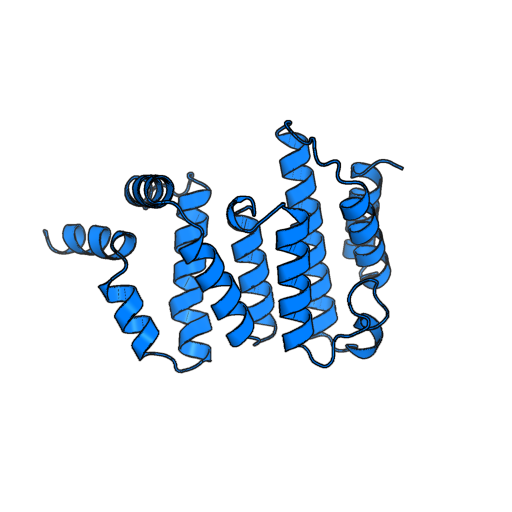 A 1 177 ? 12.364 -15.372 -6.739 1.00 92.94 177 THR A O 1
ATOM 1423 N N . ALA A 1 178 ? 12.874 -16.096 -4.682 1.00 91.62 178 ALA A N 1
ATOM 1424 C CA . ALA A 1 178 ? 13.858 -15.042 -4.425 1.00 91.62 178 ALA A CA 1
ATOM 1425 C C . ALA A 1 178 ? 15.081 -15.163 -5.345 1.00 91.62 178 ALA A C 1
ATOM 1427 O O . ALA A 1 178 ? 15.533 -14.163 -5.905 1.00 91.62 178 ALA A O 1
ATOM 1428 N N . GLU A 1 179 ? 15.589 -16.383 -5.532 1.00 89.75 179 GLU A N 1
ATOM 1429 C CA . GLU A 1 179 ? 16.679 -16.683 -6.463 1.00 89.75 179 GLU A CA 1
ATOM 1430 C C . GLU A 1 179 ? 16.271 -16.381 -7.903 1.00 89.75 179 GLU A C 1
ATOM 1432 O O . GLU A 1 179 ? 16.965 -15.629 -8.589 1.00 89.75 179 GLU A O 1
ATOM 1437 N N . SER A 1 180 ? 15.102 -16.876 -8.318 1.00 90.44 180 SER A N 1
ATOM 1438 C CA . SER A 1 180 ? 14.560 -16.622 -9.655 1.00 90.44 180 SER A CA 1
ATOM 1439 C C . SER A 1 180 ? 14.403 -15.121 -9.905 1.00 90.44 180 SER A C 1
ATOM 1441 O O . SER A 1 180 ? 14.855 -14.601 -10.922 1.00 90.44 180 SER A O 1
ATOM 1443 N N . PHE A 1 181 ? 13.827 -14.379 -8.957 1.00 90.56 181 PHE A N 1
ATOM 1444 C CA . PHE A 1 181 ? 13.670 -12.934 -9.090 1.00 90.56 181 PHE A CA 1
ATOM 1445 C C . PHE A 1 181 ? 15.026 -12.234 -9.241 1.00 90.56 181 PHE A C 1
ATOM 1447 O O . PHE A 1 181 ? 15.182 -11.388 -10.113 1.00 90.56 181 PHE A O 1
ATOM 1454 N N . LEU A 1 182 ? 16.036 -12.603 -8.449 1.00 86.81 182 LEU A N 1
ATOM 1455 C CA . LEU A 1 182 ? 17.384 -12.035 -8.557 1.00 86.81 182 LEU A CA 1
ATOM 1456 C C . LEU A 1 182 ? 18.101 -12.369 -9.872 1.00 86.81 182 LEU A C 1
ATOM 1458 O O . LEU A 1 182 ? 18.976 -11.603 -10.283 1.00 86.81 182 LEU A O 1
ATOM 1462 N N . GLU A 1 183 ? 17.785 -13.507 -10.486 1.00 84.50 183 GLU A N 1
ATOM 1463 C CA . GLU A 1 183 ? 18.347 -13.936 -11.767 1.00 84.50 183 GLU A CA 1
ATOM 1464 C C . GLU A 1 183 ? 17.701 -13.202 -12.948 1.00 84.50 183 GLU A C 1
ATOM 1466 O O . GLU A 1 183 ? 18.408 -12.736 -13.840 1.00 84.50 183 GLU A O 1
ATOM 1471 N N . TYR A 1 184 ? 16.375 -13.048 -12.933 1.00 83.50 184 TYR A N 1
ATOM 1472 C CA . TYR A 1 184 ? 15.622 -12.482 -14.057 1.00 83.50 184 TYR A CA 1
ATOM 1473 C C . TYR A 1 184 ? 15.374 -10.975 -13.960 1.00 83.50 184 TYR A C 1
ATOM 1475 O O . TYR A 1 184 ? 14.970 -10.360 -14.946 1.00 83.50 184 TYR A O 1
ATOM 1483 N N . ASN A 1 185 ? 15.619 -10.349 -12.807 1.00 81.38 185 ASN A N 1
ATOM 1484 C CA . ASN A 1 185 ? 15.479 -8.906 -12.669 1.00 81.38 185 ASN A CA 1
ATOM 1485 C C . ASN A 1 185 ? 16.633 -8.189 -13.391 1.00 81.38 185 ASN A C 1
ATOM 1487 O O . ASN A 1 185 ? 17.730 -8.016 -12.849 1.00 81.38 185 ASN A O 1
ATOM 1491 N N . SER A 1 186 ? 16.375 -7.792 -14.639 1.00 74.06 186 SER A N 1
ATOM 1492 C CA . SER A 1 186 ? 17.306 -7.088 -15.536 1.00 74.06 186 SER A CA 1
ATOM 1493 C C . SER A 1 186 ? 17.849 -5.793 -14.928 1.00 74.06 186 SER A C 1
ATOM 1495 O O . SER A 1 186 ? 19.022 -5.468 -15.109 1.00 74.06 186 SER A O 1
ATOM 1497 N N . ILE A 1 187 ? 17.020 -5.103 -14.143 1.00 78.00 187 ILE A N 1
ATOM 1498 C CA . ILE A 1 187 ? 17.354 -3.844 -13.469 1.00 78.00 187 ILE A CA 1
ATOM 1499 C C . ILE A 1 187 ? 18.470 -4.069 -12.437 1.00 78.00 187 ILE A C 1
ATOM 1501 O O . ILE A 1 187 ? 19.467 -3.352 -12.414 1.00 78.00 187 ILE A O 1
ATOM 1505 N N . LEU A 1 188 ? 18.364 -5.130 -11.630 1.00 68.69 188 LEU A N 1
ATOM 1506 C CA . LEU A 1 188 ? 19.383 -5.483 -10.629 1.00 68.69 188 LEU A CA 1
ATOM 1507 C C . LEU A 1 188 ? 20.606 -6.191 -11.232 1.00 68.69 188 LEU A C 1
ATOM 1509 O O . LEU A 1 188 ? 21.716 -6.100 -10.703 1.00 68.69 188 LEU A O 1
ATOM 1513 N N . THR A 1 189 ? 20.419 -6.948 -12.314 1.00 58.75 189 THR A N 1
ATOM 1514 C CA . THR A 1 189 ? 21.505 -7.696 -12.968 1.00 58.75 189 THR A CA 1
ATOM 1515 C C . THR A 1 189 ? 22.376 -6.817 -13.865 1.00 58.75 189 THR A C 1
ATOM 1517 O O . THR A 1 189 ? 23.575 -7.088 -13.965 1.00 58.75 189 THR A O 1
ATOM 1520 N N . GLY A 1 190 ? 21.843 -5.722 -14.419 1.00 52.16 190 GLY A N 1
ATOM 1521 C CA . GLY A 1 190 ? 22.624 -4.682 -15.098 1.00 52.16 190 GLY A CA 1
ATOM 1522 C C . GLY A 1 190 ? 23.687 -4.059 -14.186 1.00 52.16 190 GLY A C 1
ATOM 1523 O O . GLY A 1 190 ? 24.860 -4.020 -14.553 1.00 52.16 190 GLY A O 1
ATOM 1524 N N . ALA A 1 191 ? 23.323 -3.723 -12.943 1.00 49.31 191 ALA A N 1
ATOM 1525 C CA . ALA A 1 191 ? 24.260 -3.225 -11.929 1.00 49.31 191 ALA A CA 1
ATOM 1526 C C . ALA A 1 191 ? 25.350 -4.257 -11.549 1.00 49.31 191 ALA A C 1
ATOM 1528 O O . ALA A 1 191 ? 26.500 -3.906 -11.281 1.00 49.31 191 ALA A O 1
ATOM 1529 N N . LYS A 1 192 ? 25.044 -5.566 -11.588 1.00 43.31 192 LYS A N 1
ATOM 1530 C CA . LYS A 1 192 ? 26.042 -6.634 -11.351 1.00 43.31 192 LYS A CA 1
ATOM 1531 C C . LYS A 1 192 ? 27.086 -6.760 -12.470 1.00 43.31 192 LYS A C 1
ATOM 1533 O O . LYS A 1 192 ? 28.166 -7.299 -12.214 1.00 43.31 192 LYS A O 1
ATOM 1538 N N . LEU A 1 193 ? 26.790 -6.314 -13.694 1.00 36.78 193 LEU A N 1
ATOM 1539 C CA . LEU A 1 193 ? 27.725 -6.398 -14.825 1.00 36.78 193 LEU A CA 1
ATOM 1540 C C . LEU A 1 193 ? 28.809 -5.311 -14.793 1.00 36.78 193 LEU A C 1
ATOM 1542 O O . LEU A 1 193 ? 29.868 -5.518 -15.388 1.00 36.78 193 LEU A O 1
ATOM 1546 N N . GLU A 1 194 ? 28.606 -4.215 -14.057 1.00 40.44 194 GLU A N 1
ATOM 1547 C CA . GLU A 1 194 ? 29.637 -3.186 -13.864 1.00 40.44 194 GLU A CA 1
ATOM 1548 C C . GLU A 1 194 ? 30.597 -3.519 -12.714 1.00 40.44 194 GLU A C 1
ATOM 1550 O O . GLU A 1 194 ? 31.808 -3.361 -12.861 1.00 40.44 194 GLU A O 1
ATOM 1555 N N . VAL A 1 195 ? 30.113 -4.122 -11.621 1.00 43.47 195 VAL A N 1
ATOM 1556 C CA . VAL A 1 195 ? 30.971 -4.531 -10.485 1.00 43.47 195 VAL A CA 1
ATOM 1557 C C . VAL A 1 195 ? 31.955 -5.655 -10.858 1.00 43.47 195 VAL A C 1
ATOM 1559 O O . VAL A 1 195 ? 32.988 -5.822 -10.214 1.00 43.47 195 VAL A O 1
ATOM 1562 N N . LYS A 1 196 ? 31.691 -6.416 -11.930 1.00 37.22 196 LYS A N 1
ATOM 1563 C CA . LYS A 1 196 ? 32.614 -7.440 -12.459 1.00 37.22 196 LYS A CA 1
ATOM 1564 C C . LYS 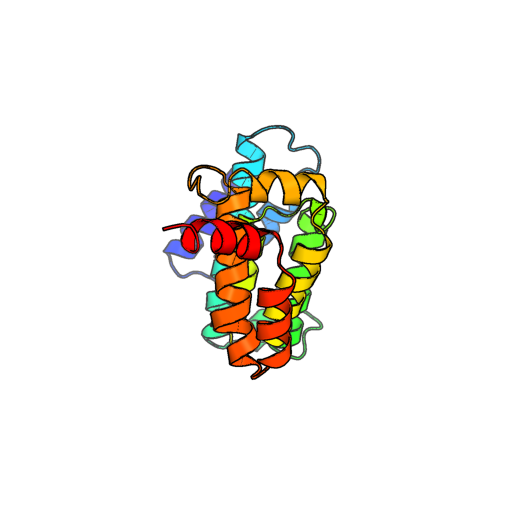A 1 196 ? 33.634 -6.913 -13.485 1.00 37.22 196 LYS A C 1
ATOM 1566 O O . LYS A 1 196 ? 34.365 -7.723 -14.053 1.00 37.22 196 LYS A O 1
ATOM 1571 N N . ARG A 1 197 ? 33.701 -5.599 -13.737 1.00 33.94 197 ARG A N 1
ATOM 1572 C CA . ARG A 1 197 ? 34.700 -4.963 -14.621 1.00 33.94 197 ARG A CA 1
ATOM 1573 C C . ARG A 1 197 ? 35.732 -4.128 -13.846 1.00 33.94 197 ARG A C 1
ATOM 1575 O O . ARG A 1 197 ? 36.039 -3.008 -14.247 1.00 33.94 197 ARG A O 1
ATOM 1582 N N . VAL A 1 198 ? 36.278 -4.689 -12.766 1.00 36.88 198 VAL A N 1
ATOM 1583 C CA . VAL A 1 198 ? 37.520 -4.210 -12.128 1.00 36.88 198 VAL A CA 1
ATOM 1584 C C . VAL A 1 198 ? 38.583 -5.289 -12.236 1.00 36.88 198 VAL A C 1
ATOM 1586 O O . VAL A 1 198 ? 38.259 -6.452 -11.907 1.00 36.88 198 VAL A O 1
#